Protein AF-A0A4Y7S6A0-F1 (afdb_monomer_lite)

Structure (mmCIF, N/CA/C/O backbone):
data_AF-A0A4Y7S6A0-F1
#
_entry.id   AF-A0A4Y7S6A0-F1
#
loop_
_atom_site.group_PDB
_atom_site.id
_atom_site.type_symbol
_atom_site.label_atom_id
_atom_site.label_alt_id
_atom_site.label_comp_id
_atom_site.label_asym_id
_atom_site.label_entity_id
_atom_site.label_seq_id
_atom_site.pdbx_PDB_ins_code
_atom_site.Cartn_x
_atom_site.Cartn_y
_atom_site.Cartn_z
_atom_site.occupancy
_atom_site.B_iso_or_equiv
_atom_site.auth_seq_id
_atom_site.auth_comp_id
_atom_site.auth_asym_id
_atom_site.auth_atom_id
_atom_site.pdbx_PDB_model_num
ATOM 1 N N . MET A 1 1 ? 0.714 -0.365 -16.645 1.00 41.81 1 MET A N 1
ATOM 2 C CA . MET A 1 1 ? 0.815 -1.720 -17.207 1.00 41.81 1 MET A CA 1
ATOM 3 C C . MET A 1 1 ? -0.629 -2.098 -17.379 1.00 41.81 1 MET A C 1
ATOM 5 O O . MET A 1 1 ? -1.290 -2.253 -16.360 1.00 41.81 1 MET A O 1
ATOM 9 N N . ASP A 1 2 ? -1.126 -2.047 -18.610 1.00 47.28 2 ASP A N 1
ATOM 10 C CA . ASP A 1 2 ? -2.507 -2.426 -18.897 1.00 47.28 2 ASP A CA 1
ATOM 11 C C . ASP A 1 2 ? -2.584 -3.920 -18.580 1.00 47.28 2 ASP A C 1
ATOM 13 O O . ASP A 1 2 ? -1.904 -4.735 -19.202 1.00 47.28 2 ASP A O 1
ATOM 17 N N . ASP A 1 3 ? -3.251 -4.255 -17.481 1.00 56.84 3 ASP A N 1
ATOM 18 C CA . ASP A 1 3 ? -3.408 -5.630 -17.033 1.00 56.84 3 ASP A CA 1
ATOM 19 C C . ASP A 1 3 ? -4.833 -6.041 -17.369 1.00 56.84 3 ASP A C 1
ATOM 21 O O . ASP A 1 3 ? -5.748 -5.916 -16.560 1.00 56.84 3 ASP A O 1
ATOM 25 N N . GLU A 1 4 ? -4.993 -6.566 -18.581 1.00 62.12 4 GLU A N 1
ATOM 26 C CA . GLU A 1 4 ? -6.209 -7.235 -19.052 1.00 62.12 4 GLU A CA 1
ATOM 27 C C . GLU A 1 4 ? -6.551 -8.486 -18.211 1.00 62.12 4 GLU A C 1
ATOM 29 O O . GLU A 1 4 ? -7.421 -9.255 -18.583 1.00 62.12 4 GLU A O 1
ATOM 34 N N . GLY A 1 5 ? -5.853 -8.750 -17.099 1.00 67.38 5 GLY A N 1
ATOM 35 C CA . GLY A 1 5 ? -5.994 -9.929 -16.247 1.00 67.38 5 GLY A CA 1
ATOM 36 C C . GLY A 1 5 ? -4.980 -11.028 -16.565 1.00 67.38 5 GLY A C 1
ATOM 37 O O . GLY A 1 5 ? -4.770 -11.922 -15.743 1.00 67.38 5 GLY A O 1
ATOM 38 N N . ARG A 1 6 ? -4.298 -10.957 -17.717 1.00 75.25 6 ARG A N 1
ATOM 39 C CA . ARG A 1 6 ? -3.290 -11.945 -18.143 1.00 75.25 6 ARG A CA 1
ATOM 40 C C . ARG A 1 6 ? -2.062 -11.960 -17.241 1.00 75.25 6 ARG A C 1
ATOM 42 O O . ARG A 1 6 ? -1.626 -13.036 -16.840 1.00 75.25 6 ARG A O 1
ATOM 49 N N . ASN A 1 7 ? -1.524 -10.788 -16.892 1.00 79.31 7 ASN A N 1
ATOM 50 C CA . ASN A 1 7 ? -0.325 -10.708 -16.052 1.00 79.31 7 ASN A CA 1
ATOM 51 C C . ASN A 1 7 ? -0.639 -11.235 -14.653 1.00 79.31 7 ASN A C 1
ATOM 53 O O . ASN A 1 7 ? 0.118 -12.029 -14.093 1.00 79.31 7 ASN A O 1
ATOM 57 N N . ARG A 1 8 ? -1.805 -10.855 -14.114 1.00 80.50 8 ARG A N 1
ATOM 58 C CA . ARG A 1 8 ? -2.302 -11.394 -12.848 1.00 80.50 8 ARG A CA 1
ATOM 59 C C . ARG A 1 8 ? -2.462 -12.914 -12.896 1.00 80.50 8 ARG A C 1
ATOM 61 O O . ARG A 1 8 ? -2.000 -13.589 -11.979 1.00 80.50 8 ARG A O 1
ATOM 68 N N . ALA A 1 9 ? -3.066 -13.458 -13.954 1.00 82.12 9 ALA A N 1
ATOM 69 C CA . ALA A 1 9 ? -3.264 -14.898 -14.113 1.00 82.12 9 ALA A CA 1
ATOM 70 C C . ALA A 1 9 ? -1.937 -15.667 -14.208 1.00 82.12 9 ALA A C 1
ATOM 72 O O . ALA A 1 9 ? -1.775 -16.688 -13.541 1.00 82.12 9 ALA A O 1
ATOM 73 N N . GLN A 1 10 ? -0.965 -15.157 -14.967 1.00 85.38 10 GLN A N 1
ATOM 74 C CA . GLN A 1 10 ? 0.370 -15.753 -15.076 1.00 85.38 10 GLN A CA 1
ATOM 75 C C . GLN A 1 10 ? 1.110 -15.756 -13.734 1.00 85.38 10 GLN A C 1
ATOM 77 O O . GLN A 1 10 ? 1.669 -16.777 -13.337 1.00 85.38 10 GLN A O 1
ATOM 82 N N . LEU A 1 11 ? 1.076 -14.641 -13.001 1.00 87.94 11 LEU A N 1
ATOM 83 C CA . LEU A 1 11 ? 1.689 -14.549 -11.675 1.00 87.94 11 LEU A CA 1
ATOM 84 C C . LEU A 1 11 ? 1.004 -15.482 -10.666 1.00 87.94 11 LEU A C 1
ATOM 86 O O . LEU A 1 11 ? 1.685 -16.147 -9.885 1.00 87.94 11 LEU A O 1
ATOM 90 N N . LYS A 1 12 ? -0.330 -15.581 -10.709 1.00 86.38 12 LYS A N 1
ATOM 91 C CA . LYS A 1 12 ? -1.093 -16.514 -9.867 1.00 86.38 12 LYS A CA 1
ATOM 92 C C . LYS A 1 12 ? -0.719 -17.963 -10.173 1.00 86.38 12 LYS A C 1
ATOM 94 O O . LYS A 1 12 ? -0.447 -18.724 -9.250 1.00 86.38 12 LYS A O 1
ATOM 99 N N . HIS A 1 13 ? -0.621 -18.321 -11.455 1.00 86.00 13 HIS A N 1
ATOM 100 C CA . HIS A 1 13 ? -0.173 -19.645 -11.890 1.00 86.00 13 HIS A CA 1
ATOM 101 C C . HIS A 1 13 ? 1.256 -19.960 -11.419 1.00 86.00 13 HIS A C 1
ATOM 103 O O . HIS A 1 13 ? 1.533 -21.075 -10.992 1.00 86.00 13 HIS A O 1
ATOM 109 N N . ALA A 1 14 ? 2.143 -18.962 -11.410 1.00 89.69 14 ALA A N 1
ATOM 110 C CA . ALA A 1 14 ? 3.499 -19.088 -10.880 1.00 89.69 14 ALA A CA 1
ATOM 111 C C . ALA A 1 14 ? 3.576 -19.148 -9.337 1.00 89.69 14 ALA A C 1
ATOM 113 O O . ALA A 1 14 ? 4.671 -19.241 -8.783 1.00 89.69 14 ALA A O 1
ATOM 114 N N . GLY A 1 15 ? 2.445 -19.078 -8.624 1.00 89.38 15 GLY A N 1
ATOM 115 C CA . GLY A 1 15 ? 2.403 -19.155 -7.163 1.00 89.38 15 GLY A CA 1
ATOM 116 C C . GLY A 1 15 ? 2.913 -17.895 -6.458 1.00 89.38 15 GLY A C 1
ATOM 117 O O . GLY A 1 15 ? 3.481 -17.989 -5.367 1.00 89.38 15 GLY A O 1
ATOM 118 N N . ILE A 1 16 ? 2.722 -16.715 -7.065 1.00 91.50 16 ILE A N 1
ATOM 119 C CA . ILE A 1 16 ? 3.234 -15.439 -6.541 1.00 91.50 16 ILE A CA 1
ATOM 120 C C . ILE A 1 16 ? 2.821 -15.166 -5.088 1.00 91.50 16 ILE A C 1
ATOM 122 O O . ILE A 1 16 ? 3.621 -14.632 -4.327 1.00 91.50 16 ILE A O 1
ATOM 126 N N . GLU A 1 17 ? 1.613 -15.575 -4.688 1.00 89.81 17 GLU A N 1
ATOM 127 C CA . GLU A 1 17 ? 1.062 -15.369 -3.342 1.00 89.81 17 GLU A CA 1
ATOM 128 C C . GLU A 1 17 ? 1.989 -15.944 -2.260 1.00 89.81 17 GLU A C 1
ATOM 130 O O . GLU A 1 17 ? 2.436 -15.218 -1.372 1.00 89.81 17 GLU A O 1
ATOM 135 N N . ALA A 1 18 ? 2.387 -17.213 -2.398 1.00 90.81 18 ALA A N 1
ATOM 136 C CA . ALA A 1 18 ? 3.266 -17.884 -1.441 1.00 90.81 18 ALA A CA 1
ATOM 137 C C . ALA A 1 18 ? 4.697 -17.315 -1.448 1.00 90.81 18 ALA A C 1
ATOM 139 O O . ALA A 1 18 ? 5.373 -17.284 -0.414 1.00 90.81 18 ALA A O 1
ATOM 140 N N . VAL A 1 19 ? 5.180 -16.873 -2.614 1.00 93.25 19 VAL A N 1
ATOM 141 C CA . VAL A 1 19 ? 6.511 -16.262 -2.754 1.00 93.25 19 VAL A CA 1
ATOM 142 C C . VAL A 1 19 ? 6.555 -14.914 -2.042 1.00 93.25 19 VAL A C 1
ATOM 144 O O . VAL A 1 19 ? 7.478 -14.654 -1.267 1.00 93.25 19 VAL A O 1
ATOM 147 N N . VAL A 1 20 ? 5.553 -14.071 -2.286 1.00 93.12 20 VAL A N 1
ATOM 148 C CA . VAL A 1 20 ? 5.462 -12.732 -1.710 1.00 93.12 20 VAL A CA 1
ATOM 149 C C . VAL A 1 20 ? 5.221 -12.803 -0.209 1.00 93.12 20 VAL A C 1
ATOM 151 O O . VAL A 1 20 ? 5.917 -12.115 0.533 1.00 93.12 20 VAL A O 1
ATOM 154 N N . GLU A 1 21 ? 4.328 -13.676 0.262 1.00 91.38 21 GLU A N 1
ATOM 155 C CA . GLU A 1 21 ? 4.105 -13.863 1.698 1.00 91.38 21 GLU A CA 1
ATOM 156 C C . GLU A 1 21 ? 5.403 -14.273 2.410 1.00 91.38 21 GLU A C 1
ATOM 158 O O . GLU A 1 21 ? 5.801 -13.672 3.411 1.00 91.38 21 GLU A O 1
ATOM 163 N N . ARG A 1 22 ? 6.129 -15.256 1.859 1.00 93.12 22 ARG A N 1
ATOM 164 C CA . ARG A 1 22 ? 7.417 -15.692 2.412 1.00 93.12 22 ARG A CA 1
ATOM 165 C C . ARG A 1 22 ? 8.443 -14.564 2.417 1.00 93.12 22 ARG A C 1
ATOM 167 O O . ARG A 1 22 ? 9.215 -14.457 3.370 1.00 93.12 22 ARG A O 1
ATOM 174 N N . PHE A 1 23 ? 8.470 -13.744 1.367 1.00 94.25 23 PHE A N 1
ATOM 175 C CA . PHE A 1 23 ? 9.353 -12.588 1.292 1.00 94.25 23 PHE A CA 1
ATOM 176 C C . PHE A 1 23 ? 9.019 -11.568 2.384 1.00 94.25 23 PHE A C 1
ATOM 178 O O . PHE A 1 23 ? 9.908 -11.180 3.137 1.00 94.25 23 PHE A O 1
ATOM 185 N N . VAL A 1 24 ? 7.750 -11.182 2.525 1.00 92.56 24 VAL A N 1
ATOM 186 C CA . VAL A 1 24 ? 7.312 -10.208 3.534 1.00 92.56 24 VAL A CA 1
ATOM 187 C C . VAL A 1 24 ? 7.632 -10.701 4.945 1.00 92.56 24 VAL A C 1
ATOM 189 O O . VAL A 1 24 ? 8.213 -9.964 5.737 1.00 92.56 24 VAL A O 1
ATOM 192 N N . ARG A 1 25 ? 7.336 -11.968 5.251 1.00 92.38 25 ARG A N 1
ATOM 193 C CA . ARG A 1 25 ? 7.561 -12.527 6.591 1.00 92.38 25 ARG A CA 1
ATOM 194 C C . ARG A 1 25 ? 9.035 -12.706 6.954 1.00 92.38 25 ARG A C 1
ATOM 196 O O . ARG A 1 25 ? 9.366 -12.656 8.131 1.00 92.38 25 ARG A O 1
ATOM 203 N N . ARG A 1 26 ? 9.917 -12.967 5.981 1.00 92.88 26 ARG A N 1
ATOM 204 C CA . ARG A 1 26 ? 11.318 -13.347 6.262 1.00 92.88 26 ARG A CA 1
ATOM 205 C C . ARG A 1 26 ? 12.354 -12.302 5.884 1.00 92.88 26 ARG A C 1
ATOM 207 O O . ARG A 1 26 ? 13.425 -12.307 6.471 1.00 92.88 26 ARG A O 1
ATOM 214 N N . ARG A 1 27 ? 12.072 -11.477 4.876 1.00 92.44 27 ARG A N 1
ATOM 215 C CA . ARG A 1 27 ? 13.077 -10.656 4.184 1.00 92.44 27 ARG A CA 1
ATOM 216 C C . ARG A 1 27 ? 12.772 -9.167 4.165 1.00 92.44 27 ARG A C 1
ATOM 218 O O . ARG A 1 27 ? 13.625 -8.379 3.773 1.00 92.44 27 ARG A O 1
ATOM 225 N N . LEU A 1 28 ? 11.583 -8.755 4.608 1.00 91.25 28 LEU A N 1
ATOM 226 C CA . LEU A 1 28 ? 11.199 -7.340 4.624 1.00 91.25 28 LEU A CA 1
ATOM 227 C C . LEU A 1 28 ? 12.155 -6.478 5.473 1.00 91.25 28 LEU A C 1
ATOM 229 O O . LEU A 1 28 ? 12.357 -5.300 5.186 1.00 91.25 28 LEU A O 1
ATOM 233 N N . TYR A 1 29 ? 12.780 -7.088 6.477 1.00 92.56 29 TYR A N 1
ATOM 234 C CA . TYR A 1 29 ? 13.717 -6.457 7.403 1.00 92.56 29 TYR A CA 1
ATOM 235 C C . TYR A 1 29 ? 15.192 -6.780 7.095 1.00 92.56 29 TYR A C 1
ATOM 237 O O . TYR A 1 29 ? 16.076 -6.443 7.885 1.00 92.56 29 TYR A O 1
ATOM 245 N N . ASP A 1 30 ? 15.483 -7.394 5.941 1.00 91.06 30 ASP A N 1
ATOM 246 C CA . ASP A 1 30 ? 16.860 -7.593 5.483 1.00 91.06 30 ASP A CA 1
ATOM 247 C C . ASP A 1 30 ? 17.580 -6.230 5.418 1.00 91.06 30 ASP A C 1
ATOM 249 O O . ASP A 1 30 ? 17.077 -5.265 4.836 1.00 91.06 30 ASP A O 1
ATOM 253 N N . GLY A 1 31 ? 18.771 -6.140 6.016 1.00 84.00 31 GLY A N 1
ATOM 254 C CA . GLY A 1 31 ? 19.572 -4.908 6.013 1.00 84.00 31 GLY A CA 1
ATOM 255 C C . GLY A 1 31 ? 19.118 -3.827 7.005 1.00 84.00 31 GLY A C 1
ATOM 256 O O . GLY A 1 31 ? 19.507 -2.670 6.848 1.00 84.00 31 GLY A O 1
ATOM 257 N N . LEU A 1 32 ? 18.334 -4.187 8.029 1.00 88.56 32 LEU A N 1
ATOM 258 C CA . LEU A 1 32 ? 17.925 -3.319 9.147 1.00 88.56 32 LEU A CA 1
ATOM 259 C C . LEU A 1 32 ? 19.068 -2.471 9.727 1.00 88.56 32 LEU A C 1
ATOM 261 O O . LEU A 1 32 ? 18.936 -1.253 9.864 1.00 88.56 32 LEU A O 1
ATOM 265 N N . GLU A 1 33 ? 20.196 -3.117 10.023 1.00 87.38 33 GLU A N 1
ATOM 266 C CA . GLU A 1 33 ? 21.370 -2.494 10.649 1.00 87.38 33 GLU A CA 1
ATOM 267 C C . GLU A 1 33 ? 21.922 -1.335 9.805 1.00 87.38 33 GLU A C 1
ATOM 269 O O . GLU A 1 33 ? 22.394 -0.325 10.320 1.00 87.38 33 GLU A O 1
ATOM 274 N N . GLN A 1 34 ? 21.787 -1.433 8.480 1.00 83.69 34 GLN A N 1
ATOM 275 C CA . GLN A 1 34 ? 22.262 -0.423 7.532 1.00 83.69 34 GLN A CA 1
ATOM 276 C C . GLN A 1 34 ? 21.331 0.800 7.463 1.00 83.69 34 GLN A C 1
ATOM 278 O O . GLN A 1 34 ? 21.687 1.804 6.853 1.00 83.69 34 GLN A O 1
ATOM 283 N N . ASN A 1 35 ? 20.142 0.733 8.076 1.00 83.31 35 ASN A N 1
ATOM 284 C CA . ASN A 1 35 ? 19.156 1.816 8.117 1.00 83.31 35 ASN A CA 1
ATOM 285 C C . ASN A 1 35 ? 18.908 2.376 9.529 1.00 83.31 35 ASN A C 1
ATOM 287 O O . ASN A 1 35 ? 17.857 2.972 9.788 1.00 83.31 35 ASN A O 1
ATOM 291 N N . GLY A 1 36 ? 19.807 2.117 10.481 1.00 82.75 36 GLY A N 1
ATOM 292 C CA . GLY A 1 36 ? 19.586 2.484 11.880 1.00 82.75 36 GLY A CA 1
ATOM 293 C C . GLY A 1 36 ? 18.402 1.747 12.508 1.00 82.75 36 GLY A C 1
ATOM 294 O O . GLY A 1 36 ? 17.610 2.363 13.219 1.00 82.75 36 GLY A O 1
ATOM 295 N N . ASN A 1 37 ? 18.271 0.450 12.221 1.00 87.19 37 ASN A N 1
ATOM 296 C CA . ASN A 1 37 ? 17.239 -0.448 12.751 1.00 87.19 37 ASN A CA 1
ATOM 297 C C . ASN A 1 37 ? 15.811 -0.131 12.287 1.00 87.19 37 ASN A C 1
ATOM 299 O O . ASN A 1 37 ? 14.834 -0.458 12.960 1.00 87.19 37 ASN A O 1
ATOM 303 N N . TRP A 1 38 ? 15.688 0.452 11.093 1.00 88.31 38 TRP A N 1
ATOM 304 C CA . TRP A 1 38 ? 14.418 0.640 10.390 1.00 88.31 38 TRP A CA 1
ATOM 305 C C . TRP A 1 38 ? 14.365 -0.200 9.106 1.00 88.31 38 TRP A C 1
ATOM 307 O O . TRP A 1 38 ? 15.370 -0.326 8.408 1.00 88.31 38 TRP A O 1
ATOM 317 N N . PRO A 1 39 ? 13.217 -0.773 8.720 1.00 90.06 39 PRO A N 1
ATOM 318 C CA . PRO A 1 39 ? 13.154 -1.565 7.497 1.00 90.06 39 PRO A CA 1
ATOM 319 C C . PRO A 1 39 ? 13.431 -0.688 6.261 1.00 90.06 39 PRO A C 1
ATOM 321 O O . PRO A 1 39 ? 13.032 0.476 6.197 1.00 90.06 39 PRO A O 1
ATOM 324 N N . GLN A 1 40 ? 14.174 -1.206 5.283 1.00 84.44 40 GLN A N 1
ATOM 325 C CA . GLN A 1 40 ? 14.650 -0.413 4.142 1.00 84.44 40 GLN A CA 1
ATOM 326 C C . GLN A 1 40 ? 13.518 -0.137 3.129 1.00 84.44 40 GLN A C 1
ATOM 328 O O . GLN A 1 40 ? 12.750 -1.051 2.802 1.00 84.44 40 GLN A O 1
ATOM 333 N N . PRO A 1 41 ? 13.382 1.087 2.584 1.00 80.69 41 PRO A N 1
ATOM 334 C CA . PRO A 1 41 ? 12.475 1.372 1.474 1.00 80.69 41 PRO A CA 1
ATOM 335 C C . PRO A 1 41 ? 13.116 1.007 0.127 1.00 80.69 41 PRO A C 1
ATOM 337 O O . PRO A 1 41 ? 13.463 1.874 -0.671 1.00 80.69 41 PRO A O 1
ATOM 340 N N . SER A 1 42 ? 13.298 -0.289 -0.124 1.00 81.50 42 SER A N 1
ATOM 341 C CA . SER A 1 42 ? 13.884 -0.791 -1.372 1.00 81.50 42 SER A CA 1
ATOM 342 C C . SER A 1 42 ? 12.826 -1.050 -2.453 1.00 81.50 42 SER A C 1
ATOM 344 O O . SER A 1 42 ? 11.642 -1.227 -2.155 1.00 81.50 42 SER A O 1
ATOM 346 N N . LEU A 1 43 ? 13.264 -1.154 -3.717 1.00 81.94 43 LEU A N 1
ATOM 347 C CA . LEU A 1 43 ? 12.425 -1.639 -4.821 1.00 81.94 43 LEU A CA 1
ATOM 348 C C . LEU A 1 43 ? 11.780 -2.987 -4.478 1.00 81.94 43 LEU A C 1
ATOM 350 O O . LEU A 1 43 ? 10.589 -3.169 -4.704 1.00 81.94 43 LEU A O 1
ATOM 354 N N . GLY A 1 44 ? 12.562 -3.915 -3.917 1.00 86.50 44 GLY A N 1
ATOM 355 C CA . GLY A 1 44 ? 12.090 -5.247 -3.545 1.00 86.50 44 GLY A CA 1
ATOM 356 C C . GLY A 1 44 ? 10.980 -5.194 -2.500 1.00 86.50 44 GLY A C 1
ATOM 357 O O . GLY A 1 44 ? 9.928 -5.791 -2.704 1.0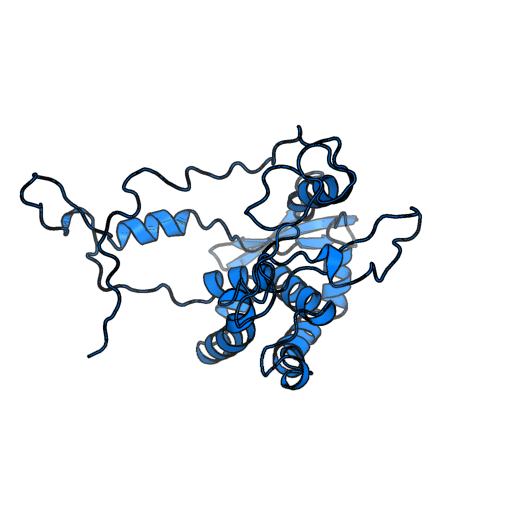0 86.50 44 GLY A O 1
ATOM 358 N N . ASN A 1 45 ? 11.172 -4.416 -1.432 1.00 88.94 45 ASN A N 1
ATOM 359 C CA . ASN A 1 45 ? 10.199 -4.303 -0.344 1.00 88.94 45 ASN A CA 1
ATOM 360 C C . ASN A 1 45 ? 8.926 -3.590 -0.809 1.00 88.94 45 ASN A C 1
ATOM 362 O O . ASN A 1 45 ? 7.820 -4.053 -0.536 1.00 88.94 45 ASN A O 1
ATOM 366 N N . GLY A 1 46 ? 9.076 -2.508 -1.578 1.00 88.00 46 GLY A N 1
ATOM 367 C CA . GLY A 1 46 ? 7.959 -1.810 -2.205 1.00 88.00 46 GLY A CA 1
ATOM 368 C C . GLY A 1 46 ? 7.142 -2.721 -3.121 1.00 88.00 46 GLY A C 1
ATOM 369 O O . GLY A 1 46 ? 5.926 -2.821 -2.962 1.00 88.00 46 GLY A O 1
ATOM 370 N N . CYS A 1 47 ? 7.800 -3.425 -4.048 1.00 88.00 47 CYS A N 1
ATOM 371 C CA . CYS A 1 47 ? 7.141 -4.355 -4.965 1.00 88.00 47 CYS A CA 1
ATOM 372 C C . CYS A 1 47 ? 6.469 -5.511 -4.226 1.00 88.00 47 CYS A C 1
ATOM 374 O O . CYS A 1 47 ? 5.328 -5.833 -4.541 1.00 88.00 47 CYS A O 1
ATOM 376 N N . ALA A 1 48 ? 7.142 -6.115 -3.243 1.00 91.31 48 ALA A N 1
ATOM 377 C CA . ALA A 1 48 ? 6.586 -7.218 -2.471 1.00 91.31 48 ALA A CA 1
ATOM 378 C C . ALA A 1 48 ? 5.307 -6.796 -1.741 1.00 91.31 48 ALA A C 1
ATOM 380 O O . ALA A 1 48 ? 4.294 -7.468 -1.879 1.00 91.31 48 ALA A O 1
ATOM 381 N N . LEU A 1 49 ? 5.308 -5.655 -1.046 1.00 91.56 49 LEU A N 1
ATOM 382 C CA . LEU A 1 49 ? 4.120 -5.168 -0.337 1.00 91.56 49 LEU A CA 1
ATOM 383 C C . LEU A 1 49 ? 2.969 -4.817 -1.291 1.00 91.56 49 LEU A C 1
ATOM 385 O O . LEU A 1 49 ? 1.811 -5.108 -0.997 1.00 91.56 49 LEU A O 1
ATOM 389 N N . TRP A 1 50 ? 3.269 -4.225 -2.450 1.00 89.19 50 TRP A N 1
ATOM 390 C CA . TRP A 1 50 ? 2.254 -3.934 -3.465 1.00 89.19 50 TRP A CA 1
ATOM 391 C C . TRP A 1 50 ? 1.670 -5.191 -4.099 1.00 89.19 50 TRP A C 1
ATOM 393 O O . TRP A 1 50 ? 0.453 -5.278 -4.248 1.00 89.19 50 TRP A O 1
ATOM 403 N N . LEU A 1 51 ? 2.515 -6.155 -4.471 1.00 90.00 51 LEU A N 1
ATOM 404 C CA . LEU A 1 51 ? 2.064 -7.449 -4.975 1.00 90.00 51 LEU A CA 1
ATOM 405 C C . LEU A 1 51 ? 1.234 -8.157 -3.914 1.00 90.00 51 LEU A C 1
ATOM 407 O O . LEU A 1 51 ? 0.164 -8.659 -4.225 1.00 90.00 51 LEU A O 1
ATOM 411 N N . TRP A 1 52 ? 1.668 -8.124 -2.658 1.00 90.19 52 TRP A N 1
ATOM 412 C CA . TRP A 1 52 ? 0.924 -8.747 -1.582 1.00 90.19 52 TRP A CA 1
ATOM 413 C C . TRP A 1 52 ? -0.491 -8.190 -1.500 1.00 90.19 52 TRP A C 1
ATOM 415 O O . TRP A 1 52 ? -1.437 -8.947 -1.676 1.00 90.19 52 TRP A O 1
ATOM 425 N N . TRP A 1 53 ? -0.623 -6.864 -1.393 1.00 87.69 53 TRP A N 1
ATOM 426 C CA . TRP A 1 53 ? -1.916 -6.181 -1.391 1.00 87.69 53 TRP A CA 1
ATOM 427 C C . TRP A 1 53 ? -2.761 -6.483 -2.641 1.00 87.69 53 TRP A C 1
ATOM 429 O O . TRP A 1 53 ? -3.966 -6.694 -2.540 1.00 87.69 53 TRP A O 1
ATOM 439 N N . MET A 1 54 ? -2.151 -6.513 -3.831 1.00 85.31 54 MET A N 1
ATOM 440 C CA . MET A 1 54 ? -2.863 -6.779 -5.089 1.00 85.31 54 MET A CA 1
ATOM 441 C C . MET A 1 54 ? -3.413 -8.206 -5.198 1.00 85.31 54 MET A C 1
ATOM 443 O O . MET A 1 54 ? -4.396 -8.425 -5.914 1.00 85.31 54 MET A O 1
ATOM 447 N N . PHE A 1 55 ? -2.784 -9.165 -4.519 1.00 86.81 55 PHE A N 1
ATOM 448 C CA . PHE A 1 55 ? -3.221 -10.558 -4.482 1.00 86.81 55 PHE A CA 1
ATOM 449 C C . PHE A 1 55 ? -3.981 -10.919 -3.197 1.00 86.81 55 PHE A C 1
ATOM 451 O O . PHE A 1 55 ? -4.585 -11.987 -3.137 1.00 86.81 55 PHE A O 1
ATOM 458 N N . THR A 1 56 ? -4.042 -10.027 -2.205 1.00 85.88 56 THR A N 1
ATOM 459 C CA . THR A 1 56 ? -4.901 -10.191 -1.031 1.00 85.88 56 THR A CA 1
ATOM 460 C C . THR A 1 56 ? -6.373 -10.230 -1.447 1.00 85.88 56 THR A C 1
ATOM 462 O O . THR A 1 56 ? -6.906 -9.294 -2.045 1.00 85.88 56 THR A O 1
ATOM 465 N N . THR A 1 57 ? -7.050 -11.318 -1.091 1.00 83.06 57 THR A N 1
ATOM 466 C CA . THR A 1 57 ? -8.485 -11.522 -1.316 1.00 83.06 57 THR A CA 1
ATOM 467 C C . THR A 1 57 ? -9.252 -11.480 0.001 1.00 83.06 57 THR A C 1
ATOM 469 O O . THR A 1 57 ? -8.677 -11.636 1.083 1.00 83.06 57 THR A O 1
ATOM 472 N N . ARG A 1 58 ? -10.574 -11.285 -0.069 1.00 78.56 58 ARG A N 1
ATOM 473 C CA . ARG A 1 58 ? -11.422 -11.289 1.132 1.00 78.56 58 ARG A CA 1
ATOM 474 C C . ARG A 1 58 ? -11.367 -12.650 1.825 1.00 78.56 58 ARG A C 1
ATOM 476 O O . ARG A 1 58 ? -11.330 -12.712 3.047 1.00 78.56 58 ARG A O 1
ATOM 483 N N . GLU A 1 59 ? -11.318 -13.720 1.044 1.00 80.31 59 GLU A N 1
ATOM 484 C CA . GLU A 1 59 ? -11.198 -15.097 1.507 1.00 80.31 59 GLU A CA 1
ATOM 485 C C . GLU A 1 59 ? -9.878 -15.327 2.250 1.00 80.31 59 GLU A C 1
ATOM 487 O O . GLU A 1 59 ? -9.880 -15.978 3.292 1.00 80.31 59 GLU A O 1
ATOM 492 N N . SER A 1 60 ? -8.766 -14.770 1.751 1.00 82.25 60 SER A N 1
ATOM 493 C CA . SER A 1 60 ? -7.468 -14.832 2.439 1.00 82.25 60 SER A CA 1
ATOM 494 C C . SER A 1 60 ? -7.541 -14.168 3.813 1.00 82.25 60 SER A C 1
ATOM 496 O O . SER A 1 60 ? -7.212 -14.785 4.820 1.00 82.25 60 SER A O 1
ATOM 498 N N . LEU A 1 61 ? -8.081 -12.951 3.870 1.00 81.69 61 LEU A N 1
ATOM 499 C CA . LEU A 1 61 ? -8.163 -12.162 5.103 1.00 81.69 61 LEU A CA 1
ATOM 500 C C . LEU A 1 61 ? -9.119 -12.749 6.149 1.00 81.69 61 LEU A C 1
ATOM 502 O O . LEU A 1 61 ? -8.946 -12.534 7.351 1.00 81.69 61 LEU A O 1
ATOM 506 N N . LEU A 1 62 ? -10.159 -13.459 5.705 1.00 81.12 62 LEU A N 1
ATOM 507 C CA . LEU A 1 62 ? -11.072 -14.181 6.594 1.00 81.12 62 LEU A CA 1
ATOM 508 C C . LEU A 1 62 ? -10.454 -15.473 7.136 1.00 81.12 62 LEU A C 1
ATOM 510 O O . LEU A 1 62 ? -10.830 -15.899 8.224 1.00 81.12 62 LEU A O 1
ATOM 514 N N . ARG A 1 63 ? -9.523 -16.084 6.394 1.00 85.44 63 ARG A N 1
ATOM 515 C CA . ARG A 1 63 ? -8.805 -17.290 6.822 1.00 85.44 63 ARG A CA 1
ATOM 516 C C . ARG A 1 63 ? -7.690 -16.987 7.821 1.00 85.44 63 ARG A C 1
ATOM 518 O O . ARG A 1 63 ? -7.407 -17.836 8.657 1.00 85.44 63 ARG A O 1
ATOM 525 N N . GLU A 1 64 ? -7.080 -15.808 7.727 1.00 85.31 64 GLU A N 1
ATOM 526 C CA . GLU A 1 64 ? -6.003 -15.377 8.622 1.00 85.31 64 GLU A CA 1
ATOM 527 C C . GLU A 1 64 ? -6.441 -15.371 10.094 1.00 85.31 64 GLU A C 1
ATOM 529 O O . GLU A 1 64 ? -7.453 -14.747 10.458 1.00 85.31 64 GLU A O 1
ATOM 534 N N . THR A 1 65 ? -5.643 -16.018 10.948 1.00 87.25 65 THR A N 1
ATOM 535 C CA . THR A 1 65 ? -5.861 -16.006 12.399 1.00 87.25 65 THR A CA 1
ATOM 536 C C . THR A 1 65 ? -5.572 -14.628 12.991 1.00 87.25 65 THR A C 1
ATOM 538 O O . THR A 1 65 ? -5.014 -13.735 12.345 1.00 87.25 65 THR A O 1
ATOM 541 N N . LYS A 1 66 ? -5.971 -14.419 14.248 1.00 84.94 66 LYS A N 1
ATOM 542 C CA . LYS A 1 66 ? -5.693 -13.160 14.946 1.00 84.94 66 LYS A CA 1
ATOM 543 C C . LYS A 1 66 ? -4.185 -12.944 15.109 1.00 84.94 66 LYS A C 1
ATOM 545 O O . LYS A 1 66 ? -3.700 -11.843 14.869 1.00 84.94 66 LYS A O 1
ATOM 550 N N . GLU A 1 67 ? -3.457 -13.998 15.454 1.00 86.75 67 GLU A N 1
ATOM 551 C CA . GLU A 1 67 ? -2.007 -13.979 15.647 1.00 86.75 67 GLU A CA 1
ATOM 552 C C . GLU A 1 67 ? -1.288 -13.656 14.332 1.00 86.75 67 GLU A C 1
ATOM 554 O O . GLU A 1 67 ? -0.418 -12.788 14.296 1.00 86.75 67 GLU A O 1
ATOM 559 N N . GLU A 1 68 ? -1.713 -14.276 13.225 1.00 87.62 68 GLU A N 1
ATOM 560 C CA . GLU A 1 68 ? -1.158 -13.995 11.899 1.00 87.62 68 GLU A CA 1
ATOM 561 C C . GLU A 1 68 ? -1.354 -12.530 11.500 1.00 87.62 68 GLU A C 1
ATOM 563 O O . GLU A 1 68 ? -0.424 -11.904 10.987 1.00 87.62 68 GLU A O 1
ATOM 568 N N . LYS A 1 69 ? -2.535 -11.964 11.775 1.00 85.56 69 LYS A N 1
ATOM 569 C CA . LYS A 1 69 ? -2.826 -10.547 11.518 1.00 85.56 69 LYS A CA 1
ATOM 570 C C . LYS A 1 69 ? -1.947 -9.629 12.350 1.00 85.56 69 LYS A C 1
ATOM 572 O O . LYS A 1 69 ? -1.426 -8.654 11.814 1.00 85.56 69 LYS A O 1
ATOM 577 N N . GLU A 1 70 ? -1.779 -9.917 13.637 1.00 87.25 70 GLU A N 1
ATOM 578 C CA . GLU A 1 70 ? -0.931 -9.123 14.529 1.00 87.25 70 GLU A CA 1
ATOM 579 C C . GLU A 1 70 ? 0.535 -9.147 14.088 1.00 87.25 70 GLU A C 1
ATOM 581 O O . GLU A 1 70 ? 1.175 -8.095 14.024 1.00 87.25 70 GLU A O 1
ATOM 586 N N . ASP A 1 71 ? 1.055 -10.317 13.718 1.00 89.81 71 ASP A N 1
ATOM 587 C CA . ASP A 1 71 ? 2.426 -10.462 13.229 1.00 89.81 71 ASP A CA 1
ATOM 588 C C . ASP A 1 71 ? 2.652 -9.679 11.940 1.00 89.81 71 ASP A C 1
ATOM 590 O O . ASP A 1 71 ? 3.642 -8.961 11.796 1.00 89.81 71 ASP A O 1
ATOM 594 N N . ILE A 1 72 ? 1.701 -9.751 11.015 1.00 88.94 72 ILE A N 1
ATOM 595 C CA . ILE A 1 72 ? 1.766 -8.979 9.783 1.00 88.94 72 ILE A CA 1
ATOM 596 C C . ILE A 1 72 ? 1.694 -7.477 10.066 1.00 88.94 72 ILE A C 1
ATOM 598 O O . ILE A 1 72 ? 2.486 -6.713 9.511 1.00 88.94 72 ILE A O 1
ATOM 602 N N . ILE A 1 73 ? 0.767 -7.046 10.927 1.00 88.94 73 ILE A N 1
ATOM 603 C CA . ILE A 1 73 ? 0.633 -5.641 11.316 1.00 88.94 73 ILE A CA 1
ATOM 604 C C . ILE A 1 73 ? 1.970 -5.135 11.855 1.00 88.94 73 ILE A C 1
ATOM 606 O O . ILE A 1 73 ? 2.429 -4.087 11.409 1.00 88.94 73 ILE A O 1
ATOM 610 N N . ARG A 1 74 ? 2.643 -5.895 12.726 1.00 89.88 74 ARG A N 1
ATOM 611 C CA . ARG A 1 74 ? 3.974 -5.541 13.247 1.00 89.88 74 ARG A CA 1
ATOM 612 C C . ARG A 1 74 ? 5.011 -5.357 12.138 1.00 89.88 74 ARG A C 1
ATOM 614 O O . ARG A 1 74 ? 5.807 -4.425 12.229 1.00 89.88 74 ARG A O 1
ATOM 621 N N . LEU A 1 75 ? 4.981 -6.189 11.093 1.00 91.94 75 LEU A N 1
ATOM 622 C CA . LEU A 1 75 ? 5.911 -6.102 9.961 1.00 91.94 75 LEU A CA 1
ATOM 623 C C . LEU A 1 75 ? 5.681 -4.856 9.089 1.00 91.94 75 LEU A C 1
ATOM 625 O O . LEU A 1 75 ? 6.633 -4.239 8.613 1.00 91.94 75 LEU A O 1
ATOM 629 N N . VAL A 1 76 ? 4.424 -4.479 8.849 1.00 91.81 76 VAL A N 1
ATOM 630 C CA . VAL A 1 76 ? 4.093 -3.344 7.966 1.00 91.81 76 VAL A CA 1
ATOM 631 C C . VAL A 1 76 ? 4.020 -2.009 8.710 1.00 91.81 76 VAL A C 1
ATOM 633 O O . VAL A 1 76 ? 4.148 -0.947 8.095 1.00 91.81 76 VAL A O 1
ATOM 636 N N . PHE A 1 77 ? 3.842 -2.038 10.033 1.00 90.88 77 PHE A N 1
ATOM 637 C CA . PHE A 1 77 ? 3.619 -0.850 10.855 1.00 90.88 77 PHE A CA 1
ATOM 638 C C . PHE A 1 77 ? 4.700 0.232 10.698 1.00 90.88 77 PHE A C 1
ATOM 640 O O . PHE A 1 77 ? 4.316 1.386 10.503 1.00 90.88 77 PHE A O 1
ATOM 647 N N . PRO A 1 78 ? 6.018 -0.065 10.687 1.00 91.00 78 PRO A N 1
ATOM 648 C CA . PRO A 1 78 ? 7.036 0.982 10.561 1.00 91.00 78 PRO A CA 1
ATOM 649 C C . PRO A 1 78 ? 6.909 1.797 9.272 1.00 91.00 78 PRO A C 1
ATOM 651 O O . PRO A 1 78 ? 7.076 3.018 9.297 1.00 91.00 78 PRO A O 1
ATOM 654 N N . TYR A 1 79 ? 6.558 1.135 8.164 1.00 89.62 79 TYR A N 1
ATOM 655 C CA . TYR A 1 79 ? 6.362 1.784 6.869 1.00 89.62 79 TYR A CA 1
ATOM 656 C C . TYR A 1 79 ? 5.185 2.752 6.871 1.00 89.62 79 TYR A C 1
ATOM 658 O O . TYR A 1 79 ? 5.234 3.760 6.168 1.00 89.62 79 TYR A O 1
ATOM 666 N N . MET A 1 80 ? 4.136 2.445 7.636 1.00 88.31 80 MET A N 1
ATOM 667 C CA . MET A 1 80 ? 2.939 3.273 7.772 1.00 88.31 80 MET A CA 1
ATOM 668 C C . MET A 1 80 ? 3.144 4.411 8.779 1.00 88.31 80 MET A C 1
ATOM 670 O O . MET A 1 80 ? 2.855 5.562 8.459 1.00 88.31 80 MET A O 1
ATOM 674 N N . ALA A 1 81 ? 3.678 4.099 9.960 1.00 86.81 81 ALA A N 1
ATOM 675 C CA . ALA A 1 81 ? 3.738 5.014 11.095 1.00 86.81 81 ALA A CA 1
ATOM 676 C C . ALA A 1 81 ? 4.731 6.170 10.900 1.00 86.81 81 ALA A C 1
ATOM 678 O O . ALA A 1 81 ? 4.531 7.248 11.453 1.00 86.81 81 ALA A O 1
ATOM 679 N N . ASN A 1 82 ? 5.798 5.969 10.117 1.00 85.62 82 ASN A N 1
ATOM 680 C CA . ASN A 1 82 ? 6.845 6.974 9.945 1.00 85.62 82 ASN A CA 1
ATOM 681 C C . ASN A 1 82 ? 6.891 7.539 8.517 1.00 85.62 82 ASN A C 1
ATOM 683 O O . ASN A 1 82 ? 7.791 7.242 7.728 1.00 85.62 82 ASN A O 1
ATOM 687 N N . THR A 1 83 ? 5.942 8.417 8.190 1.00 80.06 83 THR A N 1
ATOM 688 C CA . THR A 1 83 ? 5.898 9.120 6.893 1.00 80.06 83 THR A CA 1
ATOM 689 C C . THR A 1 83 ? 7.095 10.044 6.655 1.00 80.06 83 THR A C 1
ATOM 691 O O . THR A 1 83 ? 7.325 10.466 5.521 1.00 80.06 83 THR A O 1
ATOM 694 N N . ALA A 1 84 ? 7.869 10.362 7.701 1.00 79.06 84 ALA A N 1
ATOM 695 C CA . ALA A 1 84 ? 9.109 11.116 7.567 1.00 79.06 84 ALA A CA 1
ATOM 696 C C . ALA A 1 84 ? 10.268 10.264 7.021 1.00 79.06 84 ALA A C 1
ATOM 698 O O . ALA A 1 84 ? 11.154 10.815 6.376 1.00 79.06 84 ALA A O 1
ATOM 699 N N . ARG A 1 85 ? 10.243 8.936 7.228 1.00 83.50 85 ARG A N 1
ATOM 700 C CA . ARG A 1 85 ? 11.220 7.973 6.670 1.00 83.50 85 ARG A CA 1
ATOM 701 C C . ARG A 1 85 ? 10.735 7.264 5.413 1.00 83.50 85 ARG A C 1
ATOM 703 O O . ARG A 1 85 ? 11.548 6.828 4.601 1.00 83.50 85 ARG A O 1
ATOM 710 N N . TYR A 1 86 ? 9.422 7.167 5.236 1.00 85.12 86 TYR A N 1
ATOM 711 C CA . TYR A 1 86 ? 8.813 6.449 4.126 1.00 85.12 86 TYR A CA 1
ATOM 712 C C . TYR A 1 86 ? 7.889 7.366 3.339 1.00 85.12 86 TYR A C 1
ATOM 714 O O . TYR A 1 86 ? 6.827 7.764 3.814 1.00 85.12 86 TYR A O 1
ATOM 722 N N . ALA A 1 87 ? 8.284 7.685 2.105 1.00 81.31 87 ALA A N 1
ATOM 723 C CA . ALA A 1 87 ? 7.475 8.521 1.231 1.00 81.31 87 ALA A CA 1
ATOM 724 C C . ALA A 1 87 ? 6.103 7.868 0.989 1.00 81.31 87 ALA A C 1
ATOM 726 O O . ALA A 1 87 ? 6.018 6.736 0.522 1.00 81.31 87 ALA A O 1
ATOM 727 N N . ALA A 1 88 ? 5.020 8.591 1.271 1.00 78.25 88 ALA A N 1
ATOM 728 C CA . ALA A 1 88 ? 3.655 8.117 1.031 1.00 78.25 88 ALA A CA 1
ATOM 729 C C . ALA A 1 88 ? 3.195 8.313 -0.426 1.00 78.25 88 ALA A C 1
ATOM 731 O O . ALA A 1 88 ? 2.135 7.831 -0.828 1.00 78.25 88 ALA A O 1
ATOM 732 N N . ALA A 1 89 ? 3.955 9.051 -1.235 1.00 74.50 89 ALA A N 1
ATOM 733 C CA . ALA A 1 89 ? 3.613 9.396 -2.608 1.00 74.50 89 ALA A CA 1
ATOM 734 C C . ALA A 1 89 ? 4.872 9.695 -3.435 1.00 74.50 89 ALA A C 1
ATOM 736 O O . ALA A 1 89 ? 5.945 9.932 -2.887 1.00 74.50 89 ALA A O 1
ATOM 737 N N . LEU A 1 90 ? 4.718 9.714 -4.764 1.00 71.50 90 LEU A N 1
ATOM 738 C CA . LEU A 1 90 ? 5.786 10.080 -5.708 1.00 71.50 90 LEU A CA 1
ATOM 739 C C . LEU A 1 90 ? 6.265 11.528 -5.530 1.00 71.50 90 LEU A C 1
ATOM 741 O O . LEU A 1 90 ? 7.423 11.834 -5.797 1.00 71.50 90 LEU A O 1
ATOM 745 N N . ALA A 1 91 ? 5.369 12.405 -5.086 1.00 74.12 91 ALA A N 1
ATOM 746 C CA . ALA A 1 91 ? 5.651 13.783 -4.731 1.00 74.12 91 ALA A CA 1
ATOM 747 C C . ALA A 1 91 ? 5.078 14.054 -3.334 1.00 74.12 91 ALA A C 1
ATOM 749 O O . ALA A 1 91 ? 3.968 13.590 -3.048 1.00 74.12 91 ALA A O 1
ATOM 750 N N . PRO A 1 92 ? 5.792 14.796 -2.475 1.00 77.75 92 PRO A N 1
ATOM 751 C CA . PRO A 1 92 ? 5.258 15.221 -1.189 1.00 77.75 92 PRO A CA 1
ATOM 752 C C . PRO A 1 92 ? 3.906 15.941 -1.305 1.00 77.75 92 PRO A C 1
ATOM 754 O O . PRO A 1 92 ? 3.708 16.710 -2.248 1.00 77.75 92 PRO A O 1
ATOM 757 N N . PRO A 1 93 ? 2.999 15.770 -0.323 1.00 71.00 93 PRO A N 1
ATOM 758 C CA . PRO A 1 93 ? 1.676 16.404 -0.332 1.00 71.00 93 PRO A CA 1
ATOM 759 C C . PRO A 1 93 ? 1.734 17.934 -0.203 1.00 71.00 93 PRO A C 1
ATOM 761 O O . PRO A 1 93 ? 0.736 18.610 -0.417 1.00 71.00 93 PRO A O 1
ATOM 764 N N . THR A 1 94 ? 2.902 18.489 0.123 1.00 74.25 94 THR A N 1
ATOM 765 C CA . THR A 1 94 ? 3.168 19.931 0.146 1.00 74.25 94 THR A CA 1
ATOM 766 C C . THR A 1 94 ? 3.252 20.551 -1.251 1.00 74.25 94 THR A C 1
ATOM 768 O O . THR A 1 94 ? 3.312 21.774 -1.366 1.00 74.25 94 THR A O 1
ATOM 771 N N . HIS A 1 95 ? 3.270 19.742 -2.316 1.00 73.88 95 HIS A N 1
ATOM 772 C CA . HIS A 1 95 ? 3.348 20.226 -3.691 1.00 73.88 95 HIS A CA 1
ATOM 773 C C . HIS A 1 95 ? 2.006 20.163 -4.403 1.00 73.88 95 HIS A C 1
ATOM 775 O O . HIS A 1 95 ? 1.454 19.095 -4.650 1.00 73.88 95 HIS A O 1
ATOM 781 N N . PHE A 1 96 ? 1.537 21.339 -4.812 1.00 71.94 96 PHE A N 1
ATOM 782 C CA . PHE A 1 96 ? 0.340 21.504 -5.638 1.00 71.94 96 PHE A CA 1
ATOM 783 C C . PHE A 1 96 ? 0.676 21.739 -7.112 1.00 71.94 96 PHE A C 1
ATOM 785 O O . PHE A 1 96 ? -0.191 21.617 -7.972 1.00 71.94 96 PHE A O 1
ATOM 792 N N . THR A 1 97 ? 1.934 22.087 -7.406 1.00 70.19 97 THR A N 1
ATOM 793 C CA . THR A 1 97 ? 2.423 22.346 -8.762 1.00 70.19 97 THR A CA 1
ATOM 794 C C . THR A 1 97 ? 3.552 21.393 -9.090 1.00 70.19 97 THR A C 1
ATOM 796 O O . THR A 1 97 ? 4.348 20.986 -8.251 1.00 70.19 97 THR A O 1
ATOM 799 N N . LEU A 1 98 ? 3.547 20.959 -10.331 1.00 70.56 98 LEU A N 1
ATOM 800 C CA . LEU A 1 98 ? 4.009 19.648 -10.707 1.00 70.56 98 LEU A CA 1
ATOM 801 C C . LEU A 1 98 ? 4.327 19.833 -12.229 1.00 70.56 98 LEU A C 1
ATOM 803 O O . LEU A 1 98 ? 3.545 20.528 -12.891 1.00 70.56 98 LEU A O 1
ATOM 807 N N . PRO A 1 99 ? 5.445 19.329 -12.812 1.00 70.75 99 PRO A N 1
ATOM 808 C CA . PRO A 1 99 ? 6.454 18.407 -12.266 1.00 70.75 99 PRO A CA 1
ATOM 809 C C . PRO A 1 99 ? 7.384 19.054 -11.245 1.00 70.75 99 PRO A C 1
ATOM 811 O O . PRO A 1 99 ? 7.458 20.267 -11.147 1.00 70.75 99 PRO A O 1
ATOM 814 N N . LEU A 1 100 ? 8.101 18.254 -10.460 1.00 71.50 100 LEU A N 1
ATOM 815 C CA . LEU A 1 100 ? 9.091 18.770 -9.513 1.00 71.50 100 LEU A CA 1
ATOM 816 C C . LEU A 1 100 ? 10.435 19.001 -10.218 1.00 71.50 100 LEU A C 1
ATOM 818 O O . LEU A 1 100 ? 10.879 18.136 -10.973 1.00 71.50 100 LEU A O 1
ATOM 822 N N . GLY A 1 101 ? 11.100 20.127 -9.937 1.00 70.19 101 GLY A N 1
ATOM 823 C CA . GLY A 1 101 ? 12.480 20.381 -10.360 1.00 70.19 101 GLY A CA 1
ATOM 824 C C . GLY A 1 101 ? 12.649 21.524 -11.372 1.00 70.19 101 GLY A C 1
ATOM 825 O O . GLY A 1 101 ? 11.731 22.314 -11.593 1.00 70.19 101 GLY A O 1
ATOM 826 N N . PRO A 1 102 ? 13.833 21.635 -12.001 1.00 68.06 102 PRO A N 1
ATOM 827 C CA . PRO A 1 102 ? 14.239 22.829 -12.748 1.00 68.06 102 PRO A CA 1
ATOM 828 C C . PRO A 1 102 ? 13.423 23.080 -14.022 1.00 68.06 102 PRO A C 1
ATOM 830 O O . PRO A 1 102 ? 13.393 24.204 -14.517 1.00 68.06 102 PRO A O 1
ATOM 833 N N . SER A 1 103 ? 12.736 22.060 -14.545 1.00 70.44 103 SER A N 1
ATOM 834 C CA . SER A 1 103 ? 11.833 22.192 -15.693 1.00 70.44 103 SER A CA 1
ATOM 835 C C . SER A 1 103 ? 10.501 22.869 -15.350 1.00 70.44 103 SER A C 1
ATOM 837 O O . SER A 1 103 ? 9.766 23.246 -16.262 1.00 70.44 103 SER A O 1
ATOM 839 N N . ASN A 1 104 ? 10.173 23.042 -14.064 1.00 72.12 104 ASN A N 1
ATOM 840 C CA . ASN A 1 104 ? 8.944 23.695 -13.635 1.00 72.12 104 ASN A CA 1
ATOM 841 C C . ASN A 1 104 ? 9.165 25.203 -13.411 1.00 72.12 104 ASN A C 1
ATOM 843 O O . ASN A 1 104 ? 9.971 25.582 -12.559 1.00 72.12 104 ASN A O 1
ATOM 847 N N . PRO A 1 105 ? 8.425 26.086 -14.111 1.00 74.38 105 PRO A N 1
ATOM 848 C CA . PRO A 1 105 ? 8.587 27.530 -13.963 1.00 74.38 105 PRO A CA 1
ATOM 849 C C . PRO A 1 105 ? 8.154 28.057 -12.588 1.00 74.38 105 PRO A C 1
ATOM 851 O O . PRO A 1 105 ? 8.719 29.050 -12.136 1.00 74.38 105 PRO A O 1
ATOM 854 N N . VAL A 1 106 ? 7.192 27.397 -11.936 1.00 75.25 106 VAL A N 1
ATOM 855 C CA . VAL A 1 106 ? 6.614 27.786 -10.639 1.00 75.25 106 VAL A CA 1
ATOM 856 C C . VAL A 1 106 ? 7.419 27.203 -9.480 1.00 75.25 106 VAL A C 1
ATOM 858 O O . VAL A 1 106 ? 7.655 27.884 -8.487 1.00 75.25 106 VAL A O 1
ATOM 861 N N . GLN A 1 107 ? 7.877 25.955 -9.606 1.00 72.19 107 GLN A N 1
ATOM 862 C CA . GLN A 1 107 ? 8.556 25.247 -8.523 1.00 72.19 107 GLN A CA 1
ATOM 863 C C . GLN A 1 107 ? 9.927 24.707 -8.943 1.00 72.19 107 GLN A C 1
ATOM 865 O O . GLN A 1 107 ? 10.139 23.502 -9.077 1.00 72.19 107 GLN A O 1
ATOM 870 N N . ARG A 1 108 ? 10.871 25.638 -9.113 1.00 71.38 108 ARG A N 1
ATOM 871 C CA . ARG A 1 108 ? 12.250 25.349 -9.546 1.00 71.38 108 ARG A CA 1
ATOM 872 C C . ARG A 1 108 ? 13.100 24.663 -8.479 1.00 71.38 108 ARG A C 1
ATOM 874 O O . ARG A 1 108 ? 14.004 23.906 -8.817 1.00 71.38 108 ARG A O 1
ATOM 881 N N . HIS A 1 109 ? 12.814 24.936 -7.206 1.00 73.81 109 HIS A N 1
ATOM 882 C CA . HIS A 1 109 ? 13.599 24.456 -6.072 1.00 73.81 109 HIS A CA 1
ATOM 883 C C . HIS A 1 109 ? 12.771 23.505 -5.214 1.00 73.81 109 HIS A C 1
ATOM 885 O O . HIS A 1 109 ? 11.592 23.749 -4.943 1.00 73.81 109 HIS A O 1
ATOM 891 N N . LEU A 1 110 ? 13.406 22.418 -4.787 1.00 78.62 110 LEU A N 1
ATOM 892 C CA . LEU A 1 110 ? 12.849 21.495 -3.810 1.00 78.62 110 LEU A CA 1
ATOM 893 C C . LEU A 1 110 ? 13.329 21.936 -2.434 1.00 78.62 110 LEU A C 1
ATOM 895 O O . LEU A 1 110 ? 14.520 22.161 -2.234 1.00 78.62 110 LEU A O 1
ATOM 899 N N . TYR A 1 111 ? 12.390 22.102 -1.509 1.00 78.69 111 TYR A N 1
ATOM 900 C CA . TYR A 1 111 ? 12.706 22.469 -0.137 1.00 78.69 111 TYR A CA 1
ATOM 901 C C . TYR A 1 111 ? 12.711 21.208 0.722 1.00 78.69 111 TYR A C 1
ATOM 903 O O . TYR A 1 111 ? 11.748 20.438 0.691 1.00 78.69 111 TYR A O 1
ATOM 911 N N . THR A 1 112 ? 13.795 21.009 1.467 1.00 82.38 112 THR A N 1
ATOM 912 C CA . THR A 1 112 ? 13.955 19.944 2.463 1.00 82.38 112 THR A CA 1
ATOM 913 C C . THR A 1 112 ? 14.481 20.547 3.757 1.00 82.38 112 THR A C 1
ATOM 915 O O . THR A 1 112 ? 15.439 21.319 3.728 1.00 82.38 112 THR A O 1
ATOM 918 N N . SER A 1 113 ? 13.923 20.139 4.888 1.00 82.94 113 SER A N 1
ATOM 919 C CA . SER A 1 113 ? 14.437 20.415 6.229 1.00 82.94 113 SER A CA 1
ATOM 920 C C . SER A 1 113 ? 15.069 19.152 6.814 1.00 82.94 113 SER A C 1
ATOM 922 O O . SER A 1 113 ? 14.599 18.043 6.560 1.00 82.94 113 SER A O 1
ATOM 924 N N . GLN A 1 114 ? 16.135 19.306 7.598 1.00 84.94 114 GLN A N 1
ATOM 925 C CA . GLN A 1 114 ? 16.732 18.191 8.336 1.00 84.94 114 GLN A CA 1
ATOM 926 C C . GLN A 1 114 ? 15.862 17.835 9.544 1.00 84.94 114 GLN A C 1
ATOM 928 O O . GLN A 1 114 ? 15.441 18.716 10.291 1.00 84.94 114 GLN A O 1
ATOM 933 N N . THR A 1 115 ? 15.611 16.545 9.742 1.00 83.00 115 THR A N 1
ATOM 934 C CA . THR A 1 115 ? 14.910 15.997 10.910 1.00 83.00 115 THR A CA 1
ATOM 935 C C . THR A 1 115 ? 15.776 14.914 11.563 1.00 83.00 115 THR A C 1
ATOM 937 O O . THR A 1 115 ? 16.672 14.379 10.903 1.00 83.00 115 THR A O 1
ATOM 940 N N . PRO A 1 116 ? 15.496 14.503 12.816 1.00 79.88 116 PRO A N 1
ATOM 941 C CA . PRO A 1 116 ? 16.173 13.362 13.446 1.00 79.88 116 PRO A CA 1
ATOM 942 C C . PRO A 1 116 ? 16.063 12.042 12.660 1.00 79.88 116 PRO A C 1
ATOM 944 O O . PRO A 1 116 ? 16.783 11.085 12.938 1.00 79.88 116 PRO A O 1
ATOM 947 N N . HIS A 1 117 ? 15.155 11.971 11.684 1.00 75.06 117 HIS A N 1
ATOM 948 C CA . HIS A 1 117 ? 14.903 10.796 10.855 1.00 75.06 117 HIS A CA 1
ATOM 949 C C . HIS A 1 117 ? 15.399 10.941 9.408 1.00 75.06 117 HIS A C 1
ATOM 951 O O . HIS A 1 117 ? 15.159 10.047 8.599 1.00 75.06 117 HIS A O 1
ATOM 957 N N . GLY A 1 118 ? 16.103 12.031 9.087 1.00 77.81 118 GLY A N 1
ATOM 958 C CA . GLY A 1 118 ? 16.579 12.358 7.742 1.00 77.81 118 GLY A CA 1
ATOM 959 C C . GLY A 1 118 ? 15.928 13.621 7.179 1.00 77.81 118 GLY A C 1
ATOM 960 O O . GLY A 1 118 ? 15.281 14.388 7.894 1.00 77.81 118 GLY A O 1
ATOM 961 N N . THR A 1 119 ? 16.101 13.863 5.884 1.00 82.12 119 THR A N 1
ATOM 962 C CA . THR A 1 119 ? 15.506 15.023 5.213 1.00 82.12 119 THR A CA 1
ATOM 963 C C . THR A 1 119 ? 14.006 14.839 4.999 1.00 82.12 119 THR A C 1
ATOM 965 O O . THR A 1 119 ? 13.545 13.783 4.574 1.00 82.12 119 THR A O 1
ATOM 968 N N . TYR A 1 120 ? 13.232 15.890 5.262 1.00 82.25 120 TYR A N 1
ATOM 969 C CA . TYR A 1 120 ? 11.792 15.918 5.027 1.00 82.25 120 TYR A CA 1
ATOM 970 C C . TYR A 1 120 ? 11.375 17.207 4.295 1.00 82.25 120 TYR A C 1
ATOM 972 O O . TYR A 1 120 ? 11.893 18.275 4.621 1.00 82.25 120 TYR A O 1
ATOM 980 N N . PRO A 1 121 ? 10.424 17.164 3.348 1.00 82.56 121 PRO A N 1
ATOM 981 C CA . PRO A 1 121 ? 9.767 15.969 2.834 1.00 82.56 121 PRO A CA 1
ATOM 982 C C . PRO A 1 121 ? 10.681 15.107 1.952 1.00 82.56 121 PRO A C 1
ATOM 984 O O . PRO A 1 121 ? 11.666 15.584 1.395 1.00 82.56 121 PRO A O 1
ATOM 987 N N . LEU A 1 122 ? 10.352 13.817 1.841 1.00 78.50 122 LEU A N 1
ATOM 988 C CA . LEU A 1 122 ? 11.114 12.864 1.037 1.00 78.50 122 LEU A CA 1
ATOM 989 C C . LEU A 1 122 ? 10.772 13.000 -0.446 1.00 78.50 122 LEU A C 1
ATOM 991 O O . LEU A 1 122 ? 9.603 12.939 -0.825 1.00 78.50 122 LEU A O 1
ATOM 995 N N . TYR A 1 123 ? 11.800 13.106 -1.285 1.00 77.06 123 TYR A N 1
ATOM 996 C CA . TYR A 1 123 ? 11.672 13.161 -2.741 1.00 77.06 123 TYR A CA 1
ATOM 997 C C . TYR A 1 123 ? 12.264 11.882 -3.359 1.00 77.06 123 TYR A C 1
ATOM 999 O O . TYR A 1 123 ? 13.478 11.813 -3.568 1.00 77.06 123 TYR A O 1
ATOM 1007 N N . PRO A 1 124 ? 11.438 10.863 -3.677 1.00 66.38 124 PRO A N 1
ATOM 1008 C CA . PRO A 1 124 ? 11.912 9.572 -4.191 1.00 66.38 124 PRO A CA 1
ATOM 1009 C C . PRO A 1 124 ? 12.730 9.675 -5.484 1.00 66.38 124 PRO A C 1
ATOM 1011 O O . PRO A 1 124 ? 13.594 8.846 -5.744 1.00 66.38 124 PRO A O 1
ATOM 1014 N N . THR A 1 125 ? 12.477 10.704 -6.296 1.00 59.38 125 THR A N 1
ATOM 1015 C CA . THR A 1 125 ? 13.154 10.939 -7.579 1.00 59.38 125 THR A CA 1
ATOM 1016 C C . THR A 1 125 ? 14.598 11.424 -7.446 1.00 59.38 125 THR A C 1
ATOM 1018 O O . THR A 1 125 ? 15.335 11.355 -8.424 1.00 59.38 125 THR A O 1
ATOM 1021 N N . LEU A 1 126 ? 15.006 11.914 -6.270 1.00 53.25 126 LEU A N 1
ATOM 1022 C CA . LEU A 1 126 ? 16.372 12.389 -6.018 1.00 53.25 126 LEU A CA 1
ATOM 1023 C C . LEU A 1 126 ? 17.272 11.323 -5.384 1.00 53.25 126 LEU A C 1
ATOM 1025 O O . LEU A 1 126 ? 18.485 11.372 -5.553 1.00 53.25 126 LEU A O 1
ATOM 1029 N N . ALA A 1 127 ? 16.688 10.388 -4.632 1.00 49.53 127 ALA A N 1
ATOM 1030 C CA . ALA A 1 127 ? 17.437 9.452 -3.796 1.00 49.53 127 ALA A CA 1
ATOM 1031 C C . ALA A 1 127 ? 17.869 8.175 -4.531 1.00 49.53 127 ALA A C 1
ATOM 1033 O O . ALA A 1 127 ? 18.745 7.457 -4.051 1.00 49.53 127 ALA A O 1
ATOM 1034 N N . THR A 1 128 ? 17.266 7.852 -5.677 1.00 50.06 128 THR A N 1
ATOM 1035 C CA . THR A 1 128 ? 17.608 6.631 -6.416 1.00 50.06 128 THR A CA 1
ATOM 1036 C C . THR A 1 128 ? 17.515 6.881 -7.916 1.00 50.06 128 THR A C 1
ATOM 1038 O O . THR A 1 128 ? 16.446 7.275 -8.39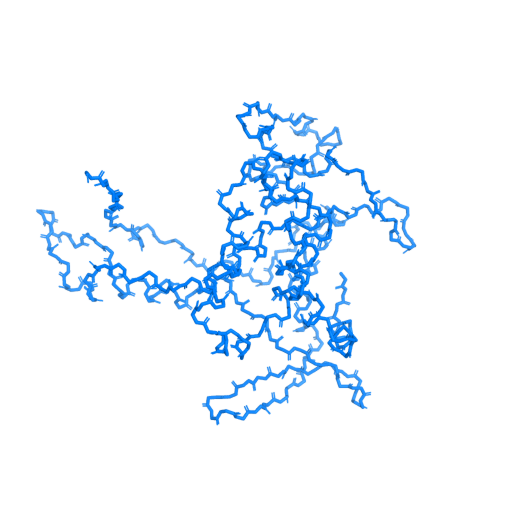5 1.00 50.06 128 THR A O 1
ATOM 1041 N N . PRO A 1 129 ? 18.605 6.690 -8.682 1.00 47.34 129 PRO A N 1
ATOM 1042 C CA . PRO A 1 129 ? 18.525 6.809 -10.122 1.00 47.34 129 PRO A CA 1
ATOM 1043 C C . PRO A 1 129 ? 17.574 5.739 -10.690 1.00 47.34 129 PRO A C 1
ATOM 1045 O O . PRO A 1 129 ? 17.472 4.640 -10.135 1.00 47.34 129 PRO A O 1
ATOM 1048 N N . PRO A 1 130 ? 16.897 6.038 -11.812 1.00 50.25 130 PRO A N 1
ATOM 1049 C CA . PRO A 1 130 ? 16.155 5.062 -12.600 1.00 50.25 130 PRO A CA 1
ATOM 1050 C C . PRO A 1 130 ? 16.933 3.759 -12.756 1.00 50.25 130 PRO A C 1
ATOM 1052 O O . PRO A 1 130 ? 17.976 3.730 -13.404 1.00 50.25 130 PRO A O 1
ATOM 1055 N N . SER A 1 131 ? 16.420 2.662 -12.223 1.00 49.59 131 SER A N 1
ATOM 1056 C CA . SER A 1 131 ? 16.971 1.332 -12.474 1.00 49.59 131 SER A CA 1
ATOM 1057 C C . SER A 1 131 ? 15.890 0.503 -13.146 1.00 49.59 131 SER A C 1
ATOM 1059 O O . SER A 1 131 ? 15.264 -0.345 -12.526 1.00 49.59 131 SER A O 1
ATOM 1061 N N . THR A 1 132 ? 15.587 0.851 -14.400 1.00 48.06 132 THR A N 1
ATOM 1062 C CA . THR A 1 132 ? 15.206 -0.060 -15.500 1.00 48.06 132 THR A CA 1
ATOM 1063 C C . THR A 1 132 ? 14.672 0.761 -16.682 1.00 48.06 132 THR A C 1
ATOM 1065 O O . THR A 1 132 ? 13.650 1.436 -16.550 1.00 48.06 132 THR A O 1
ATOM 1068 N N . PRO A 1 133 ? 15.330 0.738 -17.854 1.00 46.97 133 PRO A N 1
ATOM 1069 C CA . PRO A 1 133 ? 14.712 1.229 -19.076 1.00 46.97 133 PRO A CA 1
ATOM 1070 C C . PRO A 1 133 ? 13.562 0.290 -19.463 1.00 46.97 133 PRO A C 1
ATOM 1072 O O . PRO A 1 133 ? 13.753 -0.918 -19.592 1.00 46.97 133 PRO A O 1
ATOM 1075 N N . ILE A 1 134 ? 12.362 0.835 -19.664 1.00 46.75 134 ILE A N 1
ATOM 1076 C CA . ILE A 1 134 ? 11.284 0.087 -20.316 1.00 46.75 134 ILE A CA 1
ATOM 1077 C C . ILE A 1 134 ? 11.579 0.096 -21.815 1.00 46.75 134 ILE A C 1
ATOM 1079 O O . ILE A 1 134 ? 11.694 1.159 -22.426 1.00 46.75 134 ILE A O 1
ATOM 1083 N N . SER A 1 135 ? 11.728 -1.098 -22.390 1.00 48.72 135 SER A N 1
ATOM 1084 C CA . SER A 1 135 ? 11.959 -1.294 -23.822 1.00 48.72 135 SER A CA 1
ATOM 1085 C C . SER A 1 135 ? 10.949 -0.497 -24.663 1.00 48.72 135 SER A C 1
ATOM 1087 O O . SER A 1 135 ? 9.750 -0.524 -24.381 1.00 48.72 135 SER A O 1
ATOM 1089 N N . SER A 1 136 ? 11.469 0.182 -25.695 1.00 45.72 136 SER A N 1
ATOM 1090 C CA . SER A 1 136 ? 10.829 1.020 -26.734 1.00 45.72 136 SER A CA 1
ATOM 1091 C C . SER A 1 136 ? 10.669 2.536 -26.516 1.00 45.72 136 SER A C 1
ATOM 1093 O O . SER A 1 136 ? 10.336 3.218 -27.481 1.00 45.72 136 SER A O 1
ATOM 1095 N N . SER A 1 137 ? 10.997 3.115 -25.351 1.00 42.31 137 SER A N 1
ATOM 1096 C CA . SER A 1 137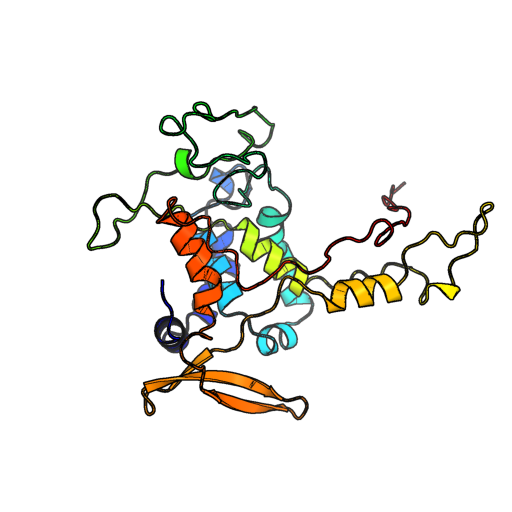 ? 11.059 4.587 -25.211 1.00 42.31 137 SER A CA 1
ATOM 1097 C C . SER A 1 137 ? 12.331 5.045 -24.493 1.00 42.31 137 SER A C 1
ATOM 1099 O O . SER A 1 137 ? 12.565 4.634 -23.354 1.00 42.31 137 SER A O 1
ATOM 1101 N N . PRO A 1 138 ? 13.140 5.944 -25.083 1.00 41.59 138 PRO A N 1
ATOM 1102 C CA . PRO A 1 138 ? 14.210 6.584 -24.338 1.00 41.59 138 PRO A CA 1
ATOM 1103 C C . PRO A 1 138 ? 13.567 7.499 -23.281 1.00 41.59 138 PRO A C 1
ATOM 1105 O O . PRO A 1 138 ? 12.679 8.285 -23.595 1.00 41.59 138 PRO A O 1
ATOM 1108 N N . ALA A 1 139 ? 14.003 7.385 -22.025 1.00 44.69 139 ALA A N 1
ATOM 1109 C CA . ALA A 1 139 ? 13.715 8.299 -20.906 1.00 44.69 139 ALA A CA 1
ATOM 1110 C C . ALA A 1 139 ? 12.443 8.123 -20.041 1.00 44.69 139 ALA A C 1
ATOM 1112 O O . A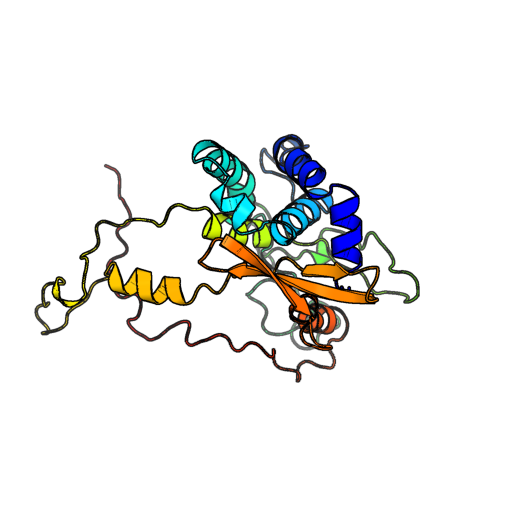LA A 1 139 ? 12.191 8.986 -19.199 1.00 44.69 139 ALA A O 1
ATOM 1113 N N . SER A 1 140 ? 11.678 7.026 -20.111 1.00 45.69 140 SER A N 1
ATOM 1114 C CA . SER A 1 140 ? 10.645 6.781 -19.082 1.00 45.69 140 SER A CA 1
ATOM 1115 C C . SER A 1 140 ? 11.205 5.992 -17.898 1.00 45.69 140 SER A C 1
ATOM 1117 O O . SER A 1 140 ? 11.198 4.762 -17.887 1.00 45.69 140 SER A O 1
ATOM 1119 N N . THR A 1 141 ? 11.673 6.726 -16.896 1.00 51.31 141 THR A N 1
ATOM 1120 C CA . THR A 1 141 ? 12.051 6.211 -15.578 1.00 51.31 141 THR A CA 1
ATOM 1121 C C . THR A 1 141 ? 10.817 6.009 -14.716 1.00 51.31 141 THR A C 1
ATOM 1123 O O . THR A 1 141 ? 10.084 6.966 -14.466 1.00 51.31 141 THR A O 1
ATOM 1126 N N . ILE A 1 142 ? 10.613 4.802 -14.193 1.00 54.81 142 ILE A N 1
ATOM 1127 C CA . ILE A 1 142 ? 9.617 4.562 -13.146 1.00 54.81 142 ILE A CA 1
ATOM 1128 C C . ILE A 1 142 ? 10.332 4.557 -11.794 1.00 54.81 142 ILE A C 1
ATOM 1130 O O . ILE A 1 142 ? 11.288 3.814 -11.587 1.00 54.81 142 ILE A O 1
ATOM 1134 N N . SER A 1 143 ? 9.880 5.423 -10.886 1.00 61.53 143 SER A N 1
ATOM 1135 C CA . SER A 1 143 ? 10.347 5.435 -9.497 1.00 61.53 143 SER A CA 1
ATOM 1136 C C . SER A 1 143 ? 9.866 4.180 -8.764 1.00 61.53 143 SER A C 1
ATOM 1138 O O . SER A 1 143 ? 8.816 3.625 -9.093 1.00 61.53 143 SER A O 1
ATOM 1140 N N . HIS A 1 144 ? 10.630 3.734 -7.768 1.00 69.06 144 HIS A N 1
ATOM 1141 C CA . HIS A 1 144 ? 10.278 2.571 -6.963 1.00 69.06 144 HIS A CA 1
ATOM 1142 C C . HIS A 1 144 ? 8.894 2.742 -6.319 1.00 69.06 144 HIS A C 1
ATOM 1144 O O . HIS A 1 144 ? 8.570 3.827 -5.823 1.00 69.06 144 HIS A O 1
ATOM 1150 N N . PRO A 1 145 ? 8.056 1.692 -6.314 1.00 76.88 145 PRO A N 1
ATOM 1151 C CA . PRO A 1 145 ? 6.745 1.783 -5.708 1.00 76.88 145 PRO A CA 1
ATOM 1152 C C . PRO A 1 145 ? 6.910 1.940 -4.194 1.00 76.88 145 PRO A C 1
ATOM 1154 O O . PRO A 1 145 ? 7.605 1.164 -3.542 1.00 76.88 145 PRO A O 1
ATOM 1157 N N . ALA A 1 146 ? 6.289 2.972 -3.629 1.00 81.06 146 ALA A N 1
ATOM 1158 C CA . ALA A 1 146 ? 6.474 3.285 -2.222 1.00 81.06 146 ALA A CA 1
ATOM 1159 C C . ALA A 1 146 ? 5.850 2.203 -1.315 1.00 81.06 146 ALA A C 1
ATOM 1161 O O . ALA A 1 146 ? 4.668 1.891 -1.501 1.00 81.06 146 ALA A O 1
ATOM 1162 N N . PRO A 1 147 ? 6.585 1.679 -0.311 1.00 85.50 147 PRO A N 1
ATOM 1163 C CA . PRO A 1 147 ? 6.090 0.641 0.599 1.00 85.50 147 PRO A CA 1
ATOM 1164 C C . PRO A 1 147 ? 5.042 1.155 1.601 1.00 85.50 147 PRO A C 1
ATOM 1166 O O . PRO A 1 147 ? 4.258 0.371 2.131 1.00 85.50 147 PRO A O 1
ATOM 1169 N N . ASN A 1 148 ? 4.981 2.470 1.844 1.00 89.00 148 ASN A N 1
ATOM 1170 C CA . ASN A 1 148 ? 4.039 3.077 2.790 1.00 89.00 148 ASN A CA 1
ATOM 1171 C C . ASN A 1 148 ? 2.570 2.828 2.397 1.00 89.00 148 ASN A C 1
ATOM 1173 O O . ASN A 1 148 ? 1.793 2.347 3.214 1.00 89.00 148 ASN A O 1
ATOM 1177 N N . ARG A 1 149 ? 2.189 3.091 1.140 1.00 85.19 149 ARG A N 1
ATOM 1178 C CA . ARG A 1 149 ? 0.795 2.947 0.680 1.00 85.19 149 ARG A CA 1
ATOM 1179 C C . ARG A 1 149 ? 0.205 1.545 0.868 1.00 85.19 149 ARG A C 1
ATOM 1181 O O . ARG A 1 149 ? -0.855 1.457 1.481 1.00 85.19 149 ARG A O 1
ATOM 1188 N N . PRO A 1 150 ? 0.827 0.458 0.376 1.00 86.44 150 PRO A N 1
ATOM 1189 C CA . PRO A 1 150 ? 0.279 -0.880 0.577 1.00 86.44 150 PRO A CA 1
ATOM 1190 C C . PRO A 1 150 ? 0.255 -1.257 2.063 1.00 86.44 150 PRO A C 1
ATOM 1192 O O . PRO A 1 150 ? -0.679 -1.924 2.491 1.00 86.44 150 PRO A O 1
ATOM 1195 N N . SER A 1 151 ? 1.199 -0.755 2.868 1.00 88.50 151 SER A N 1
ATOM 1196 C CA . SER A 1 151 ? 1.201 -0.949 4.326 1.00 88.50 151 SER A CA 1
ATOM 1197 C C . SER A 1 151 ? 0.002 -0.279 5.005 1.00 88.50 151 SER A C 1
ATOM 1199 O O . SER A 1 151 ? -0.643 -0.888 5.852 1.00 88.50 151 SER A O 1
ATOM 1201 N N . VAL A 1 152 ? -0.336 0.953 4.604 1.00 86.25 152 VAL A N 1
ATOM 1202 C CA . VAL A 1 152 ? -1.536 1.675 5.064 1.00 86.25 152 VAL A CA 1
ATOM 1203 C C . VAL A 1 152 ? -2.803 0.906 4.690 1.00 86.25 152 VAL A C 1
ATOM 1205 O O . VAL A 1 152 ? -3.677 0.707 5.531 1.00 86.25 152 VAL A O 1
ATOM 1208 N N . LEU A 1 153 ? -2.899 0.462 3.433 1.00 86.00 153 LEU A N 1
ATOM 1209 C CA . LEU A 1 153 ? -4.056 -0.279 2.930 1.00 86.00 153 LEU A CA 1
ATOM 1210 C C . LEU A 1 153 ? -4.253 -1.593 3.688 1.00 86.00 153 LEU A C 1
ATOM 1212 O O . LEU A 1 153 ? -5.366 -1.878 4.127 1.00 86.00 153 LEU A O 1
ATOM 1216 N N . TYR A 1 154 ? -3.170 -2.343 3.893 1.00 83.88 154 TYR A N 1
ATOM 1217 C CA . TYR A 1 154 ? -3.200 -3.580 4.661 1.00 83.88 154 TYR A CA 1
ATOM 1218 C C . TYR A 1 154 ? -3.635 -3.318 6.104 1.00 83.88 154 TYR A C 1
ATOM 1220 O O . TYR A 1 154 ? -4.613 -3.901 6.562 1.00 83.88 154 TYR A O 1
ATOM 1228 N N . TYR A 1 155 ? -2.978 -2.373 6.787 1.00 84.56 155 TYR A N 1
ATOM 1229 C CA . TYR A 1 155 ? -3.275 -2.031 8.177 1.00 84.56 155 TYR A CA 1
ATOM 1230 C C . TYR A 1 155 ? -4.748 -1.667 8.384 1.00 84.56 155 TYR A C 1
ATOM 1232 O O . TYR A 1 155 ? -5.390 -2.218 9.267 1.00 84.56 155 TYR A O 1
ATOM 1240 N N . PHE A 1 156 ? -5.328 -0.790 7.560 1.00 79.44 156 PHE A N 1
ATOM 1241 C CA . PHE A 1 156 ? -6.741 -0.417 7.710 1.00 79.44 156 PHE A CA 1
ATOM 1242 C C . PHE A 1 156 ? -7.721 -1.538 7.350 1.00 79.44 156 PHE A C 1
ATOM 1244 O O . PHE A 1 156 ? -8.893 -1.477 7.732 1.00 79.44 156 PHE A O 1
ATOM 1251 N N . HIS A 1 157 ? -7.274 -2.553 6.612 1.00 75.75 157 HIS A N 1
ATOM 1252 C CA . HIS A 1 157 ? -8.098 -3.709 6.300 1.00 75.75 157 HIS A CA 1
ATOM 1253 C C . HIS A 1 157 ? -8.036 -4.788 7.392 1.00 75.75 157 HIS A C 1
ATOM 1255 O O . HIS A 1 157 ? -9.038 -5.467 7.627 1.00 75.75 157 HIS A O 1
ATOM 1261 N N . THR A 1 158 ? -6.888 -4.960 8.048 1.00 72.81 158 THR A N 1
ATOM 1262 C CA . THR A 1 158 ? -6.682 -6.002 9.067 1.00 72.81 158 THR A CA 1
ATOM 1263 C C . THR A 1 158 ? -6.792 -5.518 10.494 1.00 72.81 158 THR A C 1
ATOM 1265 O O . THR A 1 158 ? -7.002 -6.348 11.378 1.00 72.81 158 THR A O 1
ATOM 1268 N N . SER A 1 159 ? -6.635 -4.215 10.733 1.00 66.12 159 SER A N 1
ATOM 1269 C CA . SER A 1 159 ? -6.764 -3.661 12.071 1.00 66.12 159 SER A CA 1
ATOM 1270 C C . SER A 1 159 ? -8.142 -4.040 12.604 1.00 66.12 159 SER A C 1
ATOM 1272 O O . SER A 1 159 ? -9.140 -3.836 11.893 1.00 66.12 159 SER A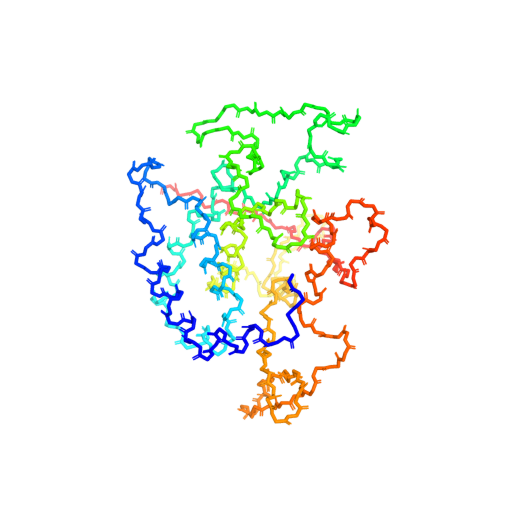 O 1
ATOM 1274 N N . PRO A 1 160 ? -8.218 -4.629 13.812 1.00 57.81 160 PRO A N 1
ATOM 1275 C CA . PRO A 1 160 ? -9.499 -4.830 14.455 1.00 57.81 160 PRO A CA 1
ATOM 1276 C C . PRO A 1 160 ? -10.208 -3.483 14.448 1.00 57.81 160 PRO A C 1
ATOM 1278 O O . PRO A 1 160 ? -9.580 -2.447 14.688 1.00 57.81 160 PRO A O 1
ATOM 1281 N N . SER A 1 161 ? -11.500 -3.487 14.112 1.00 55.78 161 SER A N 1
ATOM 1282 C CA . SER A 1 161 ? -12.333 -2.316 14.330 1.00 55.78 161 SER A CA 1
ATOM 1283 C C . SER A 1 161 ? -12.027 -1.846 15.739 1.00 55.78 161 SER A C 1
ATOM 1285 O O . SER A 1 161 ? -12.238 -2.593 16.692 1.00 55.78 161 SER A O 1
ATOM 1287 N N . PHE A 1 162 ? -11.420 -0.663 15.857 1.00 54.25 162 PHE A N 1
ATOM 1288 C CA . PHE A 1 162 ? -11.342 0.007 17.136 1.00 54.25 162 PHE A CA 1
ATOM 1289 C C . PHE A 1 162 ? -12.790 -0.011 17.616 1.00 54.25 162 PHE A C 1
ATOM 1291 O O . PHE A 1 162 ? -13.670 0.490 16.911 1.00 54.25 162 PHE A O 1
ATOM 1298 N N . GLU A 1 163 ? -13.050 -0.706 18.717 1.00 57.47 163 GLU A N 1
ATOM 1299 C CA . GLU A 1 163 ? -14.298 -0.605 19.451 1.00 57.47 163 GLU A CA 1
ATOM 1300 C C . GLU A 1 163 ? -14.026 0.425 20.539 1.00 57.47 163 GLU A C 1
ATOM 1302 O O . GLU A 1 163 ? -13.782 0.062 21.691 1.00 57.47 163 GLU A O 1
ATOM 1307 N N . PRO A 1 164 ? -13.961 1.726 20.197 1.00 59.78 164 PRO A N 1
ATOM 1308 C CA . PRO A 1 164 ? -13.965 2.718 21.241 1.00 59.78 164 PRO A CA 1
ATOM 1309 C C . PRO A 1 164 ? -15.225 2.496 22.070 1.00 59.78 164 PRO A C 1
ATOM 1311 O O . PRO A 1 164 ? -16.271 2.095 21.545 1.00 59.78 164 PRO A O 1
ATOM 1314 N N . LEU A 1 165 ? -15.116 2.766 23.368 1.00 69.56 165 LEU A N 1
ATOM 1315 C CA . LEU A 1 165 ? -16.240 2.821 24.299 1.00 69.56 165 LEU A CA 1
ATOM 1316 C C . LEU A 1 165 ? -17.136 4.022 23.940 1.00 69.56 165 LEU A C 1
ATOM 1318 O O . LEU A 1 165 ? -17.264 4.972 24.705 1.00 69.56 165 LEU A O 1
ATOM 1322 N N . LEU A 1 166 ? -17.691 4.021 22.730 1.00 73.62 166 LEU A N 1
ATOM 1323 C CA . LEU A 1 166 ? -18.606 5.033 22.239 1.00 73.62 166 LEU A CA 1
ATOM 1324 C C . LEU A 1 166 ? -20.039 4.602 22.521 1.00 73.62 166 LEU A C 1
ATOM 1326 O O . LEU A 1 166 ? -20.347 3.404 22.460 1.00 73.62 166 LEU A O 1
ATOM 1330 N N . PRO A 1 167 ? -20.932 5.576 22.744 1.00 79.31 167 PRO A N 1
ATOM 1331 C CA . PRO A 1 167 ? -22.364 5.331 22.737 1.00 79.31 167 PRO A CA 1
ATOM 1332 C C . PRO A 1 167 ? -22.797 4.636 21.439 1.00 79.31 167 PRO A C 1
ATOM 1334 O O . PRO A 1 167 ? -22.244 4.895 20.363 1.00 79.31 167 PRO A O 1
ATOM 1337 N N . ALA A 1 168 ? -23.775 3.732 21.539 1.00 79.00 168 ALA A N 1
ATOM 1338 C CA . ALA A 1 168 ? -24.218 2.928 20.404 1.00 79.00 168 ALA A CA 1
ATOM 1339 C C . ALA A 1 168 ? -24.873 3.800 19.323 1.00 79.00 168 ALA A C 1
ATOM 1341 O O . ALA A 1 168 ? -24.543 3.664 18.146 1.00 79.00 168 ALA A O 1
ATOM 1342 N N . THR A 1 169 ? -25.748 4.723 19.729 1.00 81.88 169 THR A N 1
ATOM 1343 C CA . THR A 1 169 ? -26.540 5.563 18.823 1.00 81.88 169 THR A CA 1
ATOM 1344 C C . THR A 1 169 ? -26.381 7.048 19.126 1.00 81.88 169 THR A C 1
ATOM 1346 O O . THR A 1 169 ? -26.086 7.442 20.257 1.00 81.88 169 THR A O 1
ATOM 1349 N N . ARG A 1 170 ? -26.641 7.909 18.132 1.00 79.38 170 ARG A N 1
ATOM 1350 C CA . ARG A 1 170 ? -26.612 9.381 18.300 1.00 79.38 170 ARG A CA 1
ATOM 1351 C C . ARG A 1 170 ? -27.577 9.886 19.378 1.00 79.38 170 ARG A C 1
ATOM 1353 O O . ARG A 1 170 ? -27.350 10.939 19.974 1.00 79.38 170 ARG A O 1
ATOM 1360 N N . SER A 1 171 ? -28.642 9.131 19.651 1.00 78.56 171 SER A N 1
ATOM 1361 C CA . SER A 1 171 ? -29.613 9.392 20.721 1.00 78.56 171 SER A CA 1
ATOM 1362 C C . SER A 1 171 ? -29.083 9.143 22.134 1.00 78.56 171 SER A C 1
ATOM 1364 O O . SER A 1 171 ? -29.677 9.656 23.084 1.00 78.56 171 SER A O 1
ATOM 1366 N N . ASP A 1 172 ? -27.967 8.434 22.281 1.00 79.62 172 ASP A N 1
ATOM 1367 C CA . ASP A 1 172 ? -27.363 8.136 23.583 1.00 79.62 172 ASP A CA 1
ATOM 1368 C C . ASP A 1 172 ? -26.389 9.238 24.038 1.00 79.62 172 ASP A C 1
ATOM 1370 O O . ASP A 1 172 ? -25.955 9.251 25.189 1.00 79.62 172 ASP A O 1
ATOM 1374 N N . ILE A 1 173 ? -26.052 10.191 23.157 1.00 78.75 173 ILE A N 1
ATOM 1375 C CA . ILE A 1 173 ? -25.194 11.330 23.502 1.00 78.75 173 ILE A CA 1
ATOM 1376 C C . ILE A 1 173 ? -25.991 12.331 24.356 1.00 78.75 173 ILE A C 1
ATOM 1378 O O . ILE A 1 173 ? -27.027 12.822 23.885 1.00 78.75 173 ILE A O 1
ATOM 1382 N N . PRO A 1 174 ? -25.518 12.687 25.567 1.00 77.94 174 PRO A N 1
ATOM 1383 C CA . PRO A 1 174 ? -26.148 13.718 26.379 1.00 77.94 174 PRO A CA 1
ATOM 1384 C C . PRO A 1 174 ? -26.113 15.073 25.664 1.00 77.94 174 PRO A C 1
ATOM 1386 O O . PRO A 1 174 ? -25.134 15.449 25.021 1.00 77.94 174 PRO A O 1
ATOM 1389 N N . VAL A 1 175 ? -27.213 15.811 25.770 1.00 78.00 175 VAL A N 1
ATOM 1390 C CA . VAL A 1 175 ? -27.339 17.148 25.188 1.00 78.00 175 VAL A CA 1
ATOM 1391 C C . VAL A 1 175 ? -26.494 18.119 26.013 1.00 78.00 175 VAL A C 1
ATOM 1393 O O . VAL A 1 175 ? -26.648 18.181 27.232 1.00 78.00 175 VAL A O 1
ATOM 1396 N N . ASN A 1 176 ? -25.594 18.860 25.365 1.00 76.94 176 ASN A N 1
ATOM 1397 C CA . ASN A 1 176 ? -24.777 19.868 26.038 1.00 76.94 176 ASN A CA 1
ATOM 1398 C C . ASN A 1 176 ? -25.617 21.102 26.431 1.00 76.94 176 ASN A C 1
ATOM 1400 O O . ASN A 1 176 ? -26.771 21.256 26.030 1.00 76.94 176 ASN A O 1
ATOM 1404 N N . GLU A 1 177 ? -25.016 22.037 27.170 1.00 74.62 177 GLU A N 1
ATOM 1405 C CA . GLU A 1 177 ? -25.661 23.288 27.614 1.00 74.62 177 GLU A CA 1
ATOM 1406 C C . GLU A 1 177 ? -26.204 24.161 26.463 1.00 74.62 177 GLU A C 1
ATOM 1408 O O . GLU A 1 177 ? -27.015 25.056 26.685 1.00 74.62 177 GLU A O 1
ATOM 1413 N N . ARG A 1 178 ? -25.781 23.901 25.218 1.00 75.25 178 ARG A N 1
ATOM 1414 C CA . ARG A 1 178 ? -26.220 24.612 24.007 1.00 75.25 178 ARG A CA 1
ATOM 1415 C C . ARG A 1 178 ? -27.370 23.912 23.282 1.00 75.25 178 ARG A C 1
ATOM 1417 O O . ARG A 1 178 ? -27.742 24.342 22.193 1.00 75.25 178 ARG A O 1
ATOM 1424 N N . GLY A 1 179 ? -27.918 22.834 23.842 1.00 73.50 179 GLY A N 1
ATOM 1425 C CA . GLY A 1 179 ? -28.974 22.056 23.196 1.00 73.50 179 GLY A CA 1
ATOM 1426 C C . GLY A 1 179 ? -28.473 21.157 22.060 1.00 73.50 179 GLY A C 1
ATOM 1427 O O . GLY A 1 179 ? -29.283 20.646 21.288 1.00 73.50 179 GLY A O 1
ATOM 1428 N N . VAL A 1 180 ? -27.156 20.954 21.934 1.00 72.62 180 VAL A N 1
ATOM 1429 C CA . VAL A 1 180 ? -26.534 20.184 20.847 1.00 72.62 180 VAL A CA 1
ATOM 1430 C C . VAL A 1 180 ? -26.009 18.852 21.381 1.00 72.62 180 VAL A C 1
ATOM 1432 O O . VAL A 1 180 ? -25.418 18.779 22.457 1.00 72.62 180 VAL A O 1
ATOM 1435 N N . ARG A 1 181 ? -26.222 17.776 20.620 1.00 69.69 181 ARG A N 1
ATOM 1436 C CA . ARG A 1 181 ? -25.600 16.469 20.872 1.00 69.69 181 ARG A CA 1
ATOM 1437 C C . ARG A 1 181 ? -24.240 16.447 20.180 1.00 69.69 181 ARG A C 1
ATOM 1439 O O . ARG A 1 181 ? -24.180 16.347 18.958 1.00 69.69 181 ARG A O 1
ATOM 1446 N N . GLU A 1 182 ? -23.167 16.586 20.950 1.00 67.94 182 GLU A N 1
ATOM 1447 C CA . GLU A 1 182 ? -21.789 16.571 20.447 1.00 67.94 182 GLU A CA 1
ATOM 1448 C C . GLU A 1 182 ? -21.081 15.310 20.951 1.00 67.94 182 GLU A C 1
ATOM 1450 O O . GLU A 1 182 ? -20.897 15.126 22.152 1.00 67.94 182 GLU A O 1
ATOM 1455 N N . GLY A 1 183 ? -20.708 14.418 20.037 1.00 70.31 183 GLY A N 1
ATOM 1456 C CA . GLY A 1 183 ? -20.032 13.168 20.365 1.00 70.31 183 GLY A CA 1
ATOM 1457 C C . GLY A 1 183 ? -19.935 12.243 19.158 1.00 70.31 183 GLY A C 1
ATOM 1458 O O . GLY A 1 183 ? -20.735 12.336 18.231 1.00 70.31 183 GLY A O 1
ATOM 1459 N N . LEU A 1 184 ? -18.944 11.352 19.178 1.00 74.25 184 LEU A N 1
ATOM 1460 C CA . LEU A 1 184 ? -18.796 10.290 18.187 1.00 74.25 184 LEU A CA 1
ATOM 1461 C C . LEU A 1 184 ? -19.554 9.050 18.674 1.00 74.25 184 LEU A C 1
ATOM 1463 O O . LEU A 1 184 ? -19.407 8.667 19.834 1.00 74.25 184 LEU A O 1
ATOM 1467 N N . THR A 1 185 ? -20.336 8.410 17.809 1.00 78.19 185 THR A N 1
ATOM 1468 C CA . THR A 1 185 ? -21.049 7.165 18.140 1.00 78.19 185 THR A CA 1
ATOM 1469 C C . THR A 1 185 ? -20.565 5.981 17.321 1.00 78.19 185 THR A C 1
ATOM 1471 O O . THR A 1 185 ? -19.872 6.134 16.310 1.00 78.19 185 THR A O 1
ATOM 1474 N N . ARG A 1 186 ? -20.947 4.771 17.743 1.00 74.56 186 ARG A N 1
ATOM 1475 C CA . ARG A 1 186 ? -20.725 3.567 16.936 1.00 74.56 186 ARG A CA 1
ATOM 1476 C C . ARG A 1 186 ? -21.464 3.656 15.599 1.00 74.56 186 ARG A C 1
ATOM 1478 O O . ARG A 1 186 ? -20.882 3.302 14.581 1.00 74.56 186 ARG A O 1
ATOM 1485 N N . GLU A 1 187 ? -22.675 4.210 15.587 1.00 76.81 187 GLU A N 1
ATOM 1486 C CA . GLU A 1 187 ? -23.439 4.484 14.363 1.00 76.81 187 GLU A CA 1
ATOM 1487 C C . GLU A 1 187 ? -22.669 5.394 13.380 1.00 76.81 187 GLU A C 1
ATOM 1489 O O . GLU A 1 187 ? -22.654 5.128 12.177 1.00 76.81 187 GLU A O 1
ATOM 1494 N N . ASP A 1 188 ? -21.970 6.428 13.870 1.00 74.56 188 ASP A N 1
ATOM 1495 C CA . ASP A 1 188 ? -21.135 7.304 13.029 1.00 74.56 188 ASP A CA 1
ATOM 1496 C C . ASP A 1 188 ? -19.932 6.558 12.438 1.00 74.56 188 ASP A C 1
ATOM 1498 O O . ASP A 1 188 ? -19.610 6.717 11.258 1.00 74.56 188 ASP A O 1
ATOM 1502 N N . LEU A 1 189 ? -19.280 5.708 13.240 1.00 72.88 189 LEU A N 1
ATOM 1503 C CA . LEU A 1 189 ? -18.185 4.857 12.770 1.00 72.88 189 LEU A CA 1
ATOM 1504 C C . LEU A 1 189 ? -18.664 3.824 11.751 1.00 72.88 189 LEU A C 1
ATOM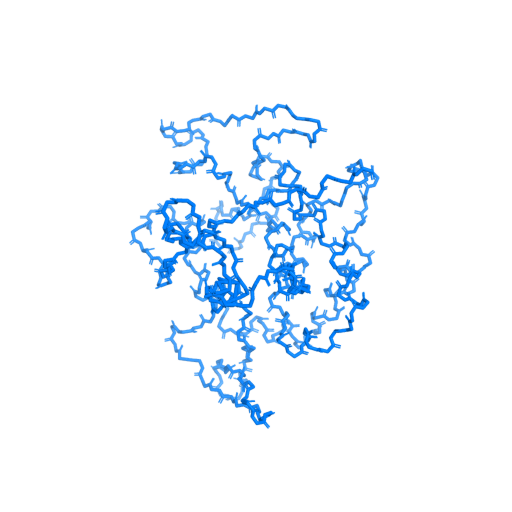 1506 O O . LEU A 1 189 ? -17.976 3.583 10.762 1.00 72.88 189 LEU A O 1
ATOM 1510 N N . GLU A 1 190 ? -19.830 3.218 11.960 1.00 74.06 190 GLU A N 1
ATOM 1511 C CA . GLU A 1 190 ? -20.455 2.307 11.002 1.00 74.06 190 GLU A CA 1
ATOM 1512 C C . GLU A 1 190 ? -20.798 3.038 9.701 1.00 74.06 190 GLU A C 1
ATOM 1514 O O . GLU A 1 190 ? -20.476 2.548 8.618 1.00 74.06 190 GLU A O 1
ATOM 1519 N N . GLU A 1 191 ? -21.373 4.241 9.771 1.00 74.38 191 GLU A N 1
ATOM 1520 C CA . GLU A 1 191 ? -21.655 5.065 8.595 1.00 74.38 191 GLU A CA 1
ATOM 1521 C C . GLU A 1 191 ? -20.387 5.435 7.819 1.00 74.38 191 GLU A C 1
ATOM 1523 O O . GLU A 1 191 ? -20.359 5.310 6.588 1.00 74.38 191 GLU A O 1
ATOM 1528 N N . PHE A 1 192 ? -19.331 5.831 8.526 1.00 69.38 192 PHE A N 1
ATOM 1529 C CA . PHE A 1 192 ? -18.031 6.122 7.934 1.00 69.38 192 PHE A CA 1
ATOM 1530 C C . PHE A 1 192 ? -17.414 4.866 7.297 1.00 69.38 192 PHE A C 1
ATOM 1532 O O . PHE A 1 192 ? -16.998 4.885 6.136 1.00 69.38 192 PHE A O 1
ATOM 1539 N N . ASN A 1 193 ? -17.442 3.733 8.003 1.00 66.81 193 ASN A N 1
ATOM 1540 C CA . ASN A 1 193 ? -16.902 2.455 7.536 1.00 66.81 193 ASN A CA 1
ATOM 1541 C C . ASN A 1 193 ? -17.719 1.822 6.397 1.00 66.81 193 ASN A C 1
ATOM 1543 O O . ASN A 1 193 ? -17.167 1.038 5.623 1.00 66.81 193 ASN A O 1
ATOM 1547 N N . ARG A 1 194 ? -19.000 2.173 6.214 1.00 66.12 194 ARG A N 1
ATOM 1548 C CA . ARG A 1 194 ? -19.761 1.796 5.004 1.00 66.12 194 ARG A CA 1
ATOM 1549 C C . ARG A 1 194 ? -19.142 2.379 3.731 1.00 66.12 194 ARG A C 1
ATOM 1551 O O . ARG A 1 194 ? -19.278 1.793 2.660 1.00 66.12 194 ARG A O 1
ATOM 1558 N N . HIS A 1 195 ? -18.412 3.487 3.847 1.00 60.66 195 HIS A N 1
ATOM 1559 C CA . HIS A 1 195 ? -17.772 4.188 2.738 1.00 60.66 195 HIS A CA 1
ATOM 1560 C C . HIS A 1 195 ? -16.256 3.948 2.685 1.00 60.66 195 HIS A C 1
ATOM 1562 O O . HIS A 1 195 ? -15.506 4.859 2.338 1.00 60.66 195 HIS A O 1
ATOM 1568 N N . LYS A 1 196 ? -15.775 2.734 3.008 1.00 58.16 196 LYS A N 1
ATOM 1569 C CA . LYS A 1 196 ? -14.341 2.400 2.909 1.00 58.16 196 LYS A CA 1
ATOM 1570 C C . LYS A 1 196 ? -13.782 2.772 1.531 1.00 58.16 196 LYS A C 1
ATOM 1572 O O . LYS A 1 196 ? -14.136 2.178 0.511 1.00 58.16 196 LYS A O 1
ATOM 1577 N N . THR A 1 197 ? -12.868 3.740 1.525 1.00 54.06 197 THR A N 1
ATOM 1578 C CA . THR A 1 197 ? -12.134 4.175 0.328 1.00 54.06 197 THR A CA 1
ATOM 1579 C C . THR A 1 197 ? -11.160 3.093 -0.149 1.00 54.06 197 THR A C 1
ATOM 1581 O O . THR A 1 197 ? -10.924 2.956 -1.346 1.00 54.06 197 THR A O 1
ATOM 1584 N N . ALA A 1 198 ? -10.625 2.286 0.774 1.00 60.56 198 ALA A N 1
ATOM 1585 C CA . ALA A 1 198 ? -9.771 1.141 0.476 1.00 60.56 198 ALA A CA 1
ATOM 1586 C C . ALA A 1 198 ? -10.625 -0.117 0.255 1.00 60.56 198 ALA A C 1
ATOM 1588 O O . ALA A 1 198 ? -10.962 -0.829 1.201 1.00 60.56 198 ALA A O 1
ATOM 1589 N N . LYS A 1 199 ? -11.003 -0.375 -0.999 1.00 69.31 199 LYS A N 1
ATOM 1590 C CA . LYS A 1 199 ? -11.680 -1.615 -1.399 1.00 69.31 199 LYS A CA 1
ATOM 1591 C C . LYS A 1 199 ? -10.643 -2.644 -1.841 1.00 69.31 199 LYS A C 1
ATOM 1593 O O . LYS A 1 199 ? -9.725 -2.304 -2.588 1.00 69.31 199 LYS A O 1
ATOM 1598 N N . LEU A 1 200 ? -10.805 -3.894 -1.404 1.00 72.50 200 LEU A N 1
ATOM 1599 C CA . LEU A 1 200 ? -10.086 -5.010 -2.019 1.00 72.50 200 LEU A CA 1
ATOM 1600 C C . LEU A 1 200 ? -10.468 -5.097 -3.493 1.00 72.50 200 LEU A C 1
ATOM 1602 O O . LEU A 1 200 ? -11.599 -4.785 -3.877 1.00 72.50 200 LEU A O 1
ATOM 1606 N N . ARG A 1 201 ? -9.518 -5.530 -4.315 1.00 71.56 201 ARG A N 1
ATOM 1607 C CA . ARG A 1 201 ? -9.775 -5.726 -5.738 1.00 71.56 201 ARG A CA 1
ATOM 1608 C C . ARG A 1 201 ? -10.604 -6.986 -5.945 1.00 71.56 201 ARG A C 1
ATOM 1610 O O . ARG A 1 201 ? -10.472 -7.951 -5.196 1.00 71.56 201 ARG A O 1
ATOM 1617 N N . GLY A 1 202 ? -11.438 -6.978 -6.982 1.00 70.00 202 GLY A N 1
ATOM 1618 C CA . GLY A 1 202 ? -12.088 -8.203 -7.438 1.00 70.00 202 GLY A CA 1
ATOM 1619 C C . GLY A 1 202 ? -11.045 -9.232 -7.879 1.00 70.00 202 GLY A C 1
ATOM 1620 O O . GLY A 1 202 ? -10.023 -8.866 -8.468 1.00 70.00 202 GLY A O 1
ATOM 1621 N N . ASP A 1 203 ? -11.286 -10.513 -7.593 1.00 76.31 203 ASP A N 1
ATOM 1622 C CA . ASP A 1 203 ? -10.405 -11.603 -8.022 1.00 76.31 203 ASP A CA 1
ATOM 1623 C C . ASP A 1 203 ? -10.601 -11.836 -9.530 1.00 76.31 203 ASP A C 1
ATOM 1625 O O . ASP A 1 203 ? -11.467 -12.598 -9.949 1.00 76.31 203 ASP A O 1
ATOM 1629 N N . VAL A 1 204 ? -9.832 -11.113 -10.353 1.00 77.81 204 VAL A N 1
ATOM 1630 C CA . VAL A 1 204 ? -9.854 -11.235 -11.822 1.00 77.81 204 VAL A CA 1
ATOM 1631 C C . VAL A 1 204 ? -9.025 -12.427 -12.275 1.00 77.81 204 VAL A C 1
ATOM 1633 O O . VAL A 1 204 ? -7.815 -12.476 -12.056 1.00 77.81 204 VAL A O 1
ATOM 1636 N N . GLU A 1 205 ? -9.655 -13.364 -12.957 1.00 81.31 205 GLU A N 1
ATOM 1637 C CA . GLU A 1 205 ? -9.013 -14.514 -13.578 1.00 81.31 205 GLU A CA 1
ATOM 1638 C C . GLU A 1 205 ? -9.062 -14.350 -15.100 1.00 81.31 205 GLU A C 1
ATOM 1640 O O . GLU A 1 205 ? -10.041 -13.842 -15.638 1.00 81.31 205 GLU A O 1
ATOM 1645 N N . TRP A 1 206 ? -8.003 -14.741 -15.806 1.00 82.88 206 TRP A N 1
ATOM 1646 C CA . TRP A 1 206 ? -8.038 -14.802 -17.264 1.00 82.88 206 TRP A CA 1
ATOM 1647 C C . TRP A 1 206 ? -8.578 -16.164 -17.689 1.00 82.88 206 TRP A C 1
ATOM 1649 O O . TRP A 1 206 ? -8.010 -17.189 -17.309 1.00 82.88 206 TRP A O 1
ATOM 1659 N N . ASP A 1 207 ? -9.656 -16.173 -18.465 1.00 82.88 207 ASP A N 1
ATOM 1660 C CA . ASP A 1 207 ? -10.166 -17.389 -19.080 1.00 82.88 207 ASP A CA 1
ATOM 1661 C C . ASP A 1 207 ? -9.387 -17.647 -20.379 1.00 82.88 207 ASP A C 1
ATOM 1663 O O . ASP A 1 207 ? -9.502 -16.902 -21.355 1.00 82.88 207 ASP A O 1
ATOM 1667 N N . TRP A 1 208 ? -8.525 -18.668 -20.366 1.00 81.19 208 TRP A N 1
ATOM 1668 C CA . TRP A 1 208 ? -7.675 -19.008 -21.511 1.00 81.19 208 TRP A CA 1
ATOM 1669 C C . TRP A 1 208 ? -8.458 -19.621 -22.672 1.00 81.19 208 TRP A C 1
ATOM 1671 O O . TRP A 1 208 ? -8.034 -19.455 -23.814 1.00 81.19 208 TRP A O 1
ATOM 1681 N N . ASP A 1 209 ? -9.589 -20.272 -22.391 1.00 83.31 209 ASP A N 1
ATOM 1682 C CA . ASP A 1 209 ? -10.426 -20.912 -23.406 1.00 83.31 209 ASP A CA 1
ATOM 1683 C C . ASP A 1 209 ? -11.280 -19.870 -24.133 1.00 83.31 209 ASP A C 1
ATOM 1685 O O . ASP A 1 209 ? -11.440 -19.915 -25.353 1.00 83.31 209 ASP A O 1
ATOM 1689 N N . LEU A 1 210 ? -11.802 -18.897 -23.381 1.00 80.25 210 LEU A N 1
ATOM 1690 C CA . LEU A 1 210 ? -12.675 -17.850 -23.913 1.00 80.25 210 LEU A CA 1
ATOM 1691 C C . LEU A 1 210 ? -11.919 -16.588 -24.356 1.00 80.25 210 LEU A C 1
ATOM 1693 O O . LEU A 1 210 ? -12.468 -15.761 -25.084 1.00 80.25 210 LEU A O 1
ATOM 1697 N N . GLY A 1 211 ? -10.661 -16.435 -23.940 1.00 80.94 211 GLY A N 1
ATOM 1698 C CA . GLY A 1 211 ? -9.795 -15.332 -24.350 1.00 80.94 211 GLY A CA 1
ATOM 1699 C C . GLY A 1 211 ? -10.170 -13.975 -23.749 1.00 80.94 211 GLY A C 1
ATOM 1700 O O . GLY A 1 211 ? -9.833 -12.948 -24.342 1.00 80.94 211 GLY A O 1
ATOM 1701 N N . TYR A 1 212 ? -10.842 -13.950 -22.593 1.00 79.44 212 TYR A N 1
ATOM 1702 C CA . TYR A 1 212 ? -11.203 -12.722 -21.879 1.00 79.44 212 TYR A CA 1
ATOM 1703 C C . TYR A 1 212 ? -11.093 -12.865 -20.354 1.00 79.44 212 TYR A C 1
ATOM 1705 O O . TYR A 1 212 ? -11.065 -13.965 -19.801 1.00 79.44 212 TYR A O 1
ATOM 1713 N N . ALA A 1 213 ? -11.042 -11.734 -19.646 1.00 79.50 213 ALA A N 1
ATOM 1714 C CA . ALA A 1 213 ? -11.014 -11.711 -18.187 1.00 79.50 213 ALA A CA 1
ATOM 1715 C C . ALA A 1 213 ? -12.393 -11.955 -17.565 1.00 79.50 213 ALA A C 1
ATOM 1717 O O . ALA A 1 213 ? -13.402 -11.406 -18.003 1.00 79.50 213 ALA A O 1
ATOM 1718 N N . VAL A 1 214 ? -12.425 -12.720 -16.478 1.00 83.75 214 VAL A N 1
ATOM 1719 C CA . VAL A 1 214 ? -13.607 -12.976 -15.655 1.00 83.75 214 VAL A CA 1
ATOM 1720 C C . VAL A 1 214 ? -13.377 -12.504 -14.225 1.00 83.75 214 VAL A C 1
ATOM 1722 O O . VAL A 1 214 ? -12.346 -12.770 -13.611 1.00 83.75 214 VAL A O 1
ATOM 1725 N N . LEU A 1 215 ? -14.354 -11.801 -13.667 1.00 80.56 215 LEU A N 1
ATOM 1726 C CA . LEU A 1 215 ? -14.370 -11.419 -12.265 1.00 80.56 215 LEU A CA 1
ATOM 1727 C C . LEU A 1 215 ? -14.980 -12.562 -11.456 1.00 80.56 215 LEU A C 1
ATOM 1729 O O . LEU A 1 215 ? -16.121 -12.960 -11.707 1.00 80.56 215 LEU A O 1
ATOM 1733 N N . ARG A 1 216 ? -14.239 -13.073 -10.471 1.00 76.75 216 ARG A N 1
ATOM 1734 C CA . ARG A 1 216 ? -14.791 -13.991 -9.476 1.00 76.75 216 ARG A CA 1
ATOM 1735 C C . ARG A 1 216 ? -15.450 -13.172 -8.377 1.00 76.75 216 ARG A C 1
ATOM 1737 O O . ARG A 1 216 ? -14.808 -12.349 -7.724 1.00 76.75 216 ARG A O 1
ATOM 1744 N N . SER A 1 217 ? -16.745 -13.396 -8.196 1.00 71.88 217 SER A N 1
ATOM 1745 C CA . SER A 1 217 ? -17.524 -12.811 -7.113 1.00 71.88 217 SER A CA 1
ATOM 1746 C C . SER A 1 217 ? -18.068 -13.924 -6.231 1.00 71.88 217 SER A C 1
ATOM 1748 O O . SER A 1 217 ? -18.752 -14.833 -6.714 1.00 71.88 217 SER A O 1
ATOM 1750 N N . LEU A 1 218 ? -17.729 -13.854 -4.944 1.00 66.25 218 LEU A N 1
ATOM 1751 C CA . LEU A 1 218 ? -18.309 -14.704 -3.918 1.00 66.25 218 LEU A CA 1
ATOM 1752 C C . LEU A 1 218 ? -19.693 -14.159 -3.563 1.00 66.25 218 LEU A C 1
ATOM 1754 O O . LEU A 1 218 ? -19.819 -13.055 -3.027 1.00 66.25 218 LEU A O 1
ATOM 1758 N N . GLN A 1 219 ? -20.718 -14.936 -3.883 1.00 72.06 219 GLN A N 1
ATOM 1759 C CA . GLN A 1 219 ? -22.093 -14.622 -3.531 1.00 72.06 219 GLN A CA 1
ATOM 1760 C C . GLN A 1 219 ? -22.338 -14.862 -2.029 1.00 72.06 219 GLN A C 1
ATOM 1762 O O . GLN A 1 219 ? -21.587 -15.601 -1.385 1.00 72.06 219 GLN A O 1
ATOM 1767 N N . PRO A 1 220 ? -23.389 -14.260 -1.440 1.00 65.31 220 PRO A N 1
ATOM 1768 C CA . PRO A 1 220 ? -23.724 -14.446 -0.025 1.00 65.31 220 PRO A CA 1
ATOM 1769 C C . PRO A 1 220 ? -23.993 -15.905 0.378 1.00 65.31 220 PRO A C 1
ATOM 1771 O O . PRO A 1 220 ? -23.834 -16.253 1.543 1.00 65.31 220 PRO A O 1
ATOM 1774 N N . ASP A 1 221 ? -24.388 -16.747 -0.577 1.00 67.62 221 ASP A N 1
ATOM 1775 C CA . ASP A 1 221 ? -24.633 -18.185 -0.407 1.00 67.62 221 ASP A CA 1
ATOM 1776 C C . ASP A 1 221 ? -23.350 -19.041 -0.479 1.00 67.62 221 ASP A C 1
ATOM 1778 O O . ASP A 1 221 ? -23.409 -20.265 -0.383 1.00 67.62 221 ASP A O 1
ATOM 1782 N N . GLY A 1 222 ? -22.183 -18.408 -0.647 1.00 63.59 222 GLY A N 1
ATOM 1783 C CA . GLY A 1 222 ? -20.892 -19.077 -0.781 1.00 63.59 222 GLY A CA 1
ATOM 1784 C C . GLY A 1 222 ? -20.599 -19.602 -2.189 1.00 63.59 222 GLY A C 1
ATOM 1785 O O . GLY A 1 222 ? -19.529 -20.174 -2.405 1.00 63.59 222 GLY A O 1
ATOM 1786 N N . THR A 1 223 ? -21.494 -19.401 -3.162 1.00 72.19 223 THR A N 1
ATOM 1787 C CA . THR A 1 223 ? -21.234 -19.783 -4.552 1.00 72.19 223 THR A CA 1
ATOM 1788 C C . THR A 1 223 ? -20.293 -18.790 -5.233 1.00 72.19 223 THR A C 1
ATOM 1790 O O . THR A 1 223 ? -20.358 -17.572 -5.050 1.00 72.19 223 THR A O 1
ATOM 1793 N N . LEU A 1 224 ? -19.367 -19.321 -6.033 1.00 70.94 224 LEU A N 1
ATOM 1794 C CA . LEU A 1 224 ? -18.431 -18.524 -6.820 1.00 70.94 224 LEU A CA 1
ATOM 1795 C C . LEU A 1 224 ? -19.001 -18.322 -8.218 1.00 70.94 224 LEU A C 1
ATOM 1797 O O . LEU A 1 224 ? -19.047 -19.249 -9.023 1.00 70.94 224 LEU A O 1
ATOM 1801 N N . THR A 1 225 ? -19.399 -17.089 -8.511 1.00 77.62 225 THR A N 1
ATOM 1802 C CA . THR A 1 225 ? -19.857 -16.699 -9.848 1.00 77.62 225 THR A CA 1
ATOM 1803 C C . THR A 1 225 ? -18.706 -16.091 -10.642 1.00 77.62 225 THR A C 1
ATOM 1805 O O . THR A 1 225 ? -17.923 -15.301 -10.110 1.00 77.62 225 THR A O 1
ATOM 1808 N N . LYS A 1 226 ? -18.585 -16.481 -11.917 1.00 79.50 226 LYS A N 1
ATOM 1809 C CA . LYS A 1 226 ? -17.659 -15.877 -12.882 1.00 79.50 226 LYS A CA 1
ATOM 1810 C C . LYS A 1 226 ? -18.462 -14.957 -13.791 1.00 79.50 226 LYS A C 1
ATOM 1812 O O . LYS A 1 226 ? -19.368 -15.422 -14.478 1.00 79.50 226 LYS A O 1
ATOM 1817 N N . MET A 1 227 ? -18.151 -13.666 -13.788 1.00 80.44 227 MET A N 1
ATOM 1818 C CA . MET A 1 227 ? -18.781 -12.702 -14.693 1.00 80.44 227 MET A CA 1
ATOM 1819 C C . MET A 1 227 ? -17.747 -12.180 -15.689 1.00 80.44 227 MET A C 1
ATOM 1821 O O . MET A 1 227 ? -16.642 -11.849 -15.261 1.00 80.44 227 MET A O 1
ATOM 1825 N N . PRO A 1 228 ? -18.064 -12.092 -16.992 1.00 79.19 228 PRO A N 1
ATOM 1826 C CA . PRO A 1 228 ? -17.149 -11.505 -17.962 1.00 79.19 228 PRO A CA 1
ATOM 1827 C C . PRO A 1 228 ? -16.869 -10.048 -17.588 1.00 79.19 228 PRO A C 1
ATOM 1829 O O . PRO A 1 228 ? -17.794 -9.271 -17.335 1.00 79.19 228 PRO A O 1
ATOM 1832 N N . VAL A 1 229 ? -15.591 -9.682 -17.545 1.00 76.62 229 VAL A N 1
ATOM 1833 C CA . VAL A 1 229 ? -15.160 -8.292 -17.411 1.00 76.62 229 VAL A CA 1
ATOM 1834 C C . VAL A 1 229 ? -15.387 -7.635 -18.763 1.00 76.62 229 VAL A C 1
ATOM 1836 O O . VAL A 1 229 ? -14.814 -8.055 -19.768 1.00 76.62 229 VAL A O 1
ATOM 1839 N N . LYS A 1 230 ? -16.268 -6.635 -18.807 1.00 71.56 230 LYS A N 1
ATOM 1840 C CA . LYS A 1 230 ? -16.520 -5.897 -20.044 1.00 71.56 230 LYS A CA 1
ATOM 1841 C C . LYS A 1 230 ? -15.290 -5.088 -20.421 1.00 71.56 230 LYS A C 1
ATOM 1843 O O . LYS A 1 230 ? -14.622 -4.531 -19.549 1.00 71.56 230 LYS A O 1
ATOM 1848 N N . GLU A 1 231 ? -15.059 -4.971 -21.725 1.00 64.31 231 GLU A N 1
ATOM 1849 C CA . GLU A 1 231 ? -14.019 -4.100 -22.255 1.00 64.31 231 GLU A CA 1
ATOM 1850 C C . GLU A 1 231 ? -14.219 -2.680 -21.711 1.00 64.31 231 GLU A C 1
ATOM 1852 O O . GLU A 1 231 ? -15.269 -2.047 -21.864 1.00 64.31 231 GLU A O 1
ATOM 1857 N N . GLY A 1 232 ? -13.210 -2.191 -21.010 1.00 63.22 232 GLY A N 1
ATOM 1858 C CA . GLY A 1 232 ? -13.211 -0.890 -20.380 1.00 63.22 232 GLY A CA 1
ATOM 1859 C C . GLY A 1 232 ? -13.619 -0.822 -18.906 1.00 63.22 232 GLY A C 1
ATOM 1860 O O . GLY A 1 232 ? -13.560 0.281 -18.335 1.00 63.22 232 GLY A O 1
ATOM 1861 N N . GLU A 1 233 ? -13.993 -1.957 -18.315 1.00 69.56 233 GLU A N 1
ATOM 1862 C CA . GLU A 1 233 ? -14.228 -2.181 -16.882 1.00 69.56 233 GLU A CA 1
ATOM 1863 C C . GLU A 1 233 ? -13.101 -3.005 -16.232 1.00 69.56 233 GLU A C 1
ATOM 1865 O O . GLU A 1 233 ? -13.238 -3.462 -15.097 1.00 69.56 233 GLU A O 1
ATOM 1870 N N . GLU A 1 234 ? -11.969 -3.186 -16.919 1.00 71.50 234 GLU A N 1
ATOM 1871 C CA . GLU A 1 234 ? -10.829 -3.916 -16.377 1.00 71.50 234 GLU A CA 1
ATOM 1872 C C . GLU A 1 234 ? -10.329 -3.219 -15.108 1.00 71.50 234 GLU A C 1
ATOM 1874 O O . GLU A 1 234 ? -10.073 -2.007 -15.124 1.00 71.50 234 GLU A O 1
ATOM 1879 N N . PRO A 1 235 ? -10.119 -3.950 -13.999 1.00 68.00 235 PRO A N 1
ATOM 1880 C CA . PRO A 1 235 ? -9.658 -3.326 -12.764 1.00 68.00 235 PRO A CA 1
ATOM 1881 C C . PRO A 1 235 ? -8.331 -2.588 -12.925 1.00 68.00 235 PRO A C 1
ATOM 1883 O O . PRO A 1 235 ? -8.095 -1.594 -12.242 1.00 68.00 235 PRO A O 1
ATOM 1886 N N . SER A 1 236 ? -7.453 -2.994 -13.846 1.00 65.19 236 SER A N 1
ATOM 1887 C CA . SER A 1 236 ? -6.219 -2.248 -14.122 1.00 65.19 236 SER A CA 1
ATOM 1888 C C . SER A 1 236 ? -6.471 -0.799 -14.546 1.00 65.19 236 SER A C 1
ATOM 1890 O O . SER A 1 236 ? -5.670 0.060 -14.177 1.00 65.19 236 SER A O 1
ATOM 1892 N N . ARG A 1 237 ? -7.605 -0.503 -15.204 1.00 65.56 237 ARG A N 1
ATOM 1893 C CA . ARG A 1 237 ? -7.928 0.846 -15.695 1.00 65.56 237 ARG A CA 1
ATOM 1894 C C . ARG A 1 237 ? -8.076 1.894 -14.611 1.00 65.56 237 ARG A C 1
ATOM 1896 O O . ARG A 1 237 ? -7.923 3.084 -14.886 1.00 65.56 237 ARG A O 1
ATOM 1903 N N . GLU A 1 238 ? -8.353 1.484 -13.375 1.00 63.75 238 GLU A N 1
ATOM 1904 C CA . GLU A 1 238 ? -8.340 2.398 -12.229 1.00 63.75 238 GLU A CA 1
ATOM 1905 C C . GLU A 1 238 ? -6.986 3.111 -12.095 1.00 63.75 238 GLU A C 1
ATOM 1907 O O . GLU A 1 238 ? -6.937 4.277 -11.703 1.00 63.75 238 GLU A O 1
ATOM 1912 N N . TRP A 1 239 ? -5.905 2.434 -12.492 1.00 62.09 239 TRP A N 1
ATOM 1913 C CA . TRP A 1 239 ? -4.540 2.942 -12.438 1.00 62.09 239 TRP A CA 1
ATOM 1914 C C . TRP A 1 239 ? -4.049 3.521 -13.759 1.00 62.09 239 TRP A C 1
ATOM 1916 O O . TRP A 1 239 ? -3.027 4.201 -13.748 1.00 62.09 239 TRP A O 1
ATOM 1926 N N . ASP A 1 240 ? -4.747 3.325 -14.881 1.00 60.06 240 ASP A N 1
ATOM 1927 C CA . ASP A 1 240 ? -4.350 3.902 -16.175 1.00 60.06 240 ASP A CA 1
ATOM 1928 C C . ASP A 1 240 ? -4.223 5.416 -16.084 1.00 60.06 240 ASP A C 1
ATOM 1930 O O . ASP A 1 240 ? -3.335 6.003 -16.691 1.00 60.06 240 ASP A O 1
ATOM 1934 N N . LEU A 1 241 ? -5.073 6.062 -15.283 1.00 57.41 241 LEU A N 1
ATOM 1935 C CA . LEU A 1 241 ? -4.980 7.495 -15.030 1.00 57.41 241 LEU A CA 1
ATOM 1936 C C . LEU A 1 241 ? -3.764 7.863 -14.188 1.00 57.41 241 LEU A C 1
ATOM 1938 O O . LEU A 1 241 ? -3.182 8.916 -14.419 1.00 57.41 241 LEU A O 1
ATOM 1942 N N . ASP A 1 242 ? -3.346 7.019 -13.250 1.00 58.34 242 ASP A N 1
ATOM 1943 C CA . ASP A 1 242 ? -2.137 7.254 -12.461 1.00 58.34 242 ASP A CA 1
ATOM 1944 C C . ASP A 1 242 ? -0.871 6.985 -13.283 1.00 58.34 242 ASP A C 1
ATOM 1946 O O . ASP A 1 242 ? 0.081 7.761 -13.216 1.00 58.34 242 ASP A O 1
ATOM 1950 N N . VAL A 1 243 ? -0.886 5.967 -14.148 1.00 56.69 243 VAL A N 1
ATOM 1951 C CA . VAL A 1 243 ? 0.159 5.704 -15.148 1.00 56.69 243 VAL A CA 1
ATOM 1952 C C . VAL A 1 243 ? 0.209 6.830 -16.182 1.00 56.69 243 VAL A C 1
ATOM 1954 O O . VAL A 1 243 ? 1.293 7.301 -16.520 1.00 56.69 243 VAL A O 1
ATOM 1957 N N . ALA A 1 244 ? -0.939 7.311 -16.659 1.00 54.44 244 ALA A N 1
ATOM 1958 C CA . ALA A 1 244 ? -1.032 8.433 -17.584 1.00 54.44 244 ALA A CA 1
ATOM 1959 C C . ALA A 1 244 ? -0.595 9.742 -16.921 1.00 54.44 244 ALA A C 1
ATOM 1961 O O . ALA A 1 244 ? 0.114 10.508 -17.553 1.00 54.44 244 ALA A O 1
ATOM 1962 N N . ARG A 1 245 ? -0.918 9.991 -15.646 1.00 55.81 245 ARG A N 1
ATOM 1963 C CA . ARG A 1 245 ? -0.364 11.129 -14.888 1.00 55.81 245 ARG A CA 1
ATOM 1964 C C . ARG A 1 245 ? 1.148 11.008 -14.726 1.00 55.81 245 ARG A C 1
ATOM 1966 O O . ARG A 1 245 ? 1.851 12.000 -14.882 1.00 55.81 245 ARG A O 1
ATOM 1973 N N . ALA A 1 246 ? 1.651 9.806 -14.446 1.00 52.47 246 ALA A N 1
ATOM 1974 C CA . ALA A 1 246 ? 3.080 9.558 -14.286 1.00 52.47 246 ALA A CA 1
ATOM 1975 C C . ALA A 1 246 ? 3.861 9.702 -15.606 1.00 52.47 246 ALA A C 1
ATOM 1977 O O . ALA A 1 246 ? 4.990 10.187 -15.591 1.00 52.47 246 ALA A O 1
ATOM 1978 N N . ARG A 1 247 ? 3.274 9.304 -16.745 1.00 47.75 247 ARG A N 1
ATOM 1979 C CA . ARG A 1 247 ? 3.919 9.322 -18.073 1.00 47.75 247 ARG A CA 1
ATOM 1980 C C . ARG A 1 247 ? 3.636 10.581 -18.893 1.00 47.75 247 ARG A C 1
ATOM 1982 O O . ARG A 1 247 ? 4.485 11.018 -19.661 1.00 47.75 247 ARG A O 1
ATOM 1989 N N . LEU A 1 248 ? 2.440 11.148 -18.777 1.00 46.34 248 LEU A N 1
ATOM 1990 C CA . LEU A 1 248 ? 1.881 12.154 -19.679 1.00 46.34 248 LEU A CA 1
ATOM 1991 C C . LEU A 1 248 ? 1.244 13.292 -18.875 1.00 46.34 248 LEU A C 1
ATOM 1993 O O . LEU A 1 248 ? 0.029 13.439 -18.755 1.00 46.34 248 LEU A O 1
ATOM 1997 N N . TRP A 1 249 ? 2.115 14.185 -18.423 1.00 49.81 249 TRP A N 1
ATOM 1998 C CA . TRP A 1 249 ? 1.815 15.487 -17.821 1.00 49.81 249 TRP A CA 1
ATOM 1999 C C . TRP A 1 249 ? 0.836 16.382 -18.598 1.00 49.81 249 TRP A C 1
ATOM 2001 O O . TRP A 1 249 ? 0.339 17.370 -18.064 1.00 49.81 249 TRP A O 1
ATOM 2011 N N . ARG A 1 250 ? 0.561 16.065 -19.867 1.00 41.34 250 ARG A N 1
ATOM 2012 C CA . ARG A 1 250 ? -0.219 16.901 -20.789 1.00 41.34 250 ARG A CA 1
ATOM 2013 C C . ARG A 1 250 ? -1.735 16.670 -20.727 1.00 41.34 250 ARG A C 1
ATOM 2015 O O . ARG A 1 250 ? -2.475 17.453 -21.312 1.00 41.34 250 ARG A O 1
ATOM 2022 N N . HIS A 1 251 ? -2.215 15.652 -20.006 1.00 42.44 251 HIS A N 1
ATOM 2023 C CA . HIS A 1 251 ? -3.644 15.298 -19.958 1.00 42.44 251 HIS A CA 1
ATOM 2024 C C . HIS A 1 251 ? -4.245 15.299 -18.542 1.00 42.44 251 HIS A C 1
ATOM 2026 O O . HIS A 1 251 ? -5.046 14.435 -18.191 1.00 42.44 251 HIS A O 1
ATOM 2032 N N . LEU A 1 252 ? -3.928 16.324 -17.742 1.00 47.28 252 LEU A N 1
ATOM 2033 C CA . LEU A 1 252 ? -4.547 16.571 -16.426 1.00 47.28 252 LEU A CA 1
ATOM 2034 C C . LEU A 1 252 ? -6.077 16.780 -16.476 1.00 47.28 252 LEU A C 1
ATOM 2036 O O . LEU A 1 252 ? -6.735 16.729 -15.442 1.00 47.28 252 LEU A O 1
ATOM 2040 N N . GLN A 1 253 ? -6.658 16.991 -17.662 1.00 46.69 253 GLN A N 1
ATOM 2041 C CA . GLN A 1 253 ? -8.097 17.227 -17.837 1.00 46.69 253 GLN A CA 1
ATOM 2042 C C . GLN A 1 253 ? -8.963 15.961 -17.746 1.00 46.69 253 GLN A C 1
ATOM 2044 O O . GLN A 1 253 ? -10.179 16.066 -17.586 1.00 46.69 253 GLN A O 1
ATOM 2049 N N . LYS A 1 254 ? -8.378 14.757 -17.814 1.00 48.34 254 LYS A N 1
ATOM 2050 C CA . LYS A 1 254 ? -9.136 13.524 -17.562 1.00 48.34 254 LYS A CA 1
ATOM 2051 C C . LYS A 1 254 ? -9.272 13.323 -16.054 1.00 48.34 254 LYS A C 1
ATOM 2053 O O . LYS A 1 254 ? -8.407 12.744 -15.398 1.00 48.34 254 LYS A O 1
ATOM 2058 N N . ALA A 1 255 ? -10.368 13.839 -15.503 1.00 50.62 255 ALA A N 1
ATOM 2059 C CA . ALA A 1 255 ? -10.746 13.569 -14.125 1.00 50.62 255 ALA A CA 1
ATOM 2060 C C . ALA A 1 255 ? -10.935 12.052 -13.918 1.00 50.62 255 ALA A C 1
ATOM 2062 O O . ALA A 1 255 ? -11.422 11.373 -14.828 1.00 50.62 255 ALA A O 1
ATOM 2063 N N . PRO A 1 256 ? -10.582 11.506 -12.740 1.00 51.81 256 PRO A N 1
ATOM 2064 C CA . PRO A 1 256 ? -10.851 10.110 -12.443 1.00 51.81 256 PRO A CA 1
ATOM 2065 C C . PRO A 1 256 ? -12.338 9.793 -12.586 1.00 51.81 256 PRO A C 1
ATOM 2067 O O . PRO A 1 256 ? -13.190 10.607 -12.213 1.00 51.81 256 PRO A O 1
ATOM 2070 N N . LYS A 1 257 ? -12.638 8.611 -13.155 1.00 52.19 257 LYS A N 1
ATOM 2071 C CA . LYS A 1 257 ? -14.007 8.069 -13.193 1.00 52.19 257 LYS A CA 1
ATOM 2072 C C . LYS A 1 257 ? -14.565 7.974 -11.771 1.00 52.19 257 LYS A C 1
ATOM 2074 O O . LYS A 1 257 ? -15.729 8.286 -11.547 1.00 52.19 257 LYS A O 1
ATOM 2079 N N . TRP A 1 258 ? -13.717 7.608 -10.808 1.00 47.97 258 TRP A N 1
ATOM 2080 C CA . TRP A 1 258 ? -14.068 7.677 -9.400 1.00 47.97 258 TRP A CA 1
ATOM 2081 C C . TRP A 1 258 ? -14.066 9.138 -8.930 1.00 47.97 258 TRP A C 1
ATOM 2083 O O . TRP A 1 258 ? -13.102 9.884 -9.106 1.00 47.97 258 TRP A O 1
ATOM 2093 N N . ARG A 1 259 ? -15.176 9.563 -8.333 1.00 49.34 259 ARG A N 1
ATOM 2094 C CA . ARG A 1 259 ? -15.239 10.781 -7.527 1.00 49.34 259 ARG A CA 1
ATOM 2095 C C . ARG A 1 259 ? -14.970 10.358 -6.091 1.00 49.34 259 ARG A C 1
ATOM 2097 O O . ARG A 1 259 ? -15.583 9.399 -5.625 1.00 49.34 259 ARG A O 1
ATOM 2104 N N . ALA A 1 260 ? -14.079 11.056 -5.388 1.00 42.72 260 ALA A N 1
ATOM 2105 C CA . ALA A 1 260 ? -14.093 10.983 -3.934 1.00 42.72 260 ALA A CA 1
ATOM 2106 C C . ALA A 1 260 ? -15.526 11.324 -3.497 1.00 42.72 260 ALA A C 1
ATOM 2108 O O . ALA A 1 260 ? -16.053 12.363 -3.902 1.00 42.72 260 ALA A O 1
ATOM 2109 N N . GLY A 1 261 ? -16.187 10.423 -2.764 1.00 45.38 261 GLY A N 1
ATOM 2110 C CA . GLY A 1 261 ? -17.489 10.723 -2.163 1.00 45.38 261 GLY A CA 1
ATOM 2111 C C . GLY A 1 261 ? -17.375 11.929 -1.225 1.00 45.38 261 GLY A C 1
ATOM 2112 O O . GLY A 1 261 ? -16.283 12.465 -1.034 1.00 45.38 261 GLY A O 1
ATOM 2113 N N . SER A 1 262 ? -18.466 12.374 -0.595 1.00 47.00 262 SER A N 1
ATOM 2114 C CA . SER A 1 262 ? -18.323 13.360 0.485 1.00 47.00 262 SER A CA 1
ATOM 2115 C C . SER A 1 262 ? -17.572 12.706 1.653 1.00 47.00 262 SER A C 1
ATOM 2117 O O . SER A 1 262 ? -18.183 12.072 2.506 1.00 47.00 262 SER A O 1
ATOM 2119 N N . VAL A 1 263 ? -16.241 12.812 1.661 1.00 42.38 263 VAL A N 1
ATOM 2120 C CA . VAL A 1 263 ? -15.372 12.198 2.682 1.00 42.38 263 VAL A CA 1
ATOM 2121 C C . VAL A 1 263 ? -15.497 12.944 4.013 1.00 42.38 263 VAL A C 1
ATOM 2123 O O . VAL A 1 263 ? -15.220 12.397 5.073 1.00 42.38 263 VAL A O 1
ATOM 2126 N N . TYR A 1 264 ? -15.944 14.200 3.962 1.00 45.06 264 TYR A N 1
ATOM 2127 C CA . TYR A 1 264 ? -16.080 15.069 5.118 1.00 45.06 264 TYR A CA 1
ATOM 2128 C C . TYR A 1 264 ? -17.335 15.933 4.989 1.00 45.06 264 TYR A C 1
ATOM 2130 O O . TYR A 1 264 ? -17.490 16.690 4.029 1.00 45.06 264 TYR A O 1
ATOM 2138 N N . ARG A 1 265 ? -18.218 15.847 5.984 1.00 52.38 265 ARG A N 1
ATOM 2139 C CA . ARG A 1 265 ? -19.160 16.921 6.314 1.00 52.38 265 ARG A CA 1
ATOM 2140 C C . ARG A 1 265 ? -18.643 17.585 7.581 1.00 52.38 265 ARG A C 1
ATOM 2142 O O . ARG A 1 265 ? -18.160 16.905 8.483 1.00 52.38 265 ARG A O 1
ATOM 2149 N N . ARG A 1 266 ? -18.731 18.910 7.667 1.00 45.69 266 ARG A N 1
ATOM 2150 C CA . ARG A 1 266 ? -18.392 19.621 8.905 1.00 45.69 266 ARG A CA 1
ATOM 2151 C C . ARG A 1 266 ? -19.258 19.049 10.038 1.00 45.69 266 ARG A C 1
ATOM 2153 O O . ARG A 1 266 ? -20.476 19.096 9.923 1.00 45.69 266 ARG A O 1
ATOM 2160 N N . GLY A 1 267 ? -18.632 18.471 11.066 1.00 56.06 267 GLY A N 1
ATOM 2161 C CA . GLY A 1 267 ? -19.327 17.769 12.159 1.00 56.06 267 GLY A CA 1
ATOM 2162 C C . GLY A 1 267 ? -19.315 16.233 12.092 1.00 56.06 267 GLY A C 1
ATOM 2163 O O . GLY A 1 267 ? -19.709 15.599 13.057 1.00 56.06 267 GLY A O 1
ATOM 2164 N N . LEU A 1 268 ? -18.820 15.610 11.011 1.00 48.97 268 LEU A N 1
ATOM 2165 C CA . LEU A 1 268 ? -18.844 14.141 10.836 1.00 48.97 268 LEU A CA 1
ATOM 2166 C C . LEU A 1 268 ? -17.974 13.370 11.859 1.00 48.97 268 LEU A C 1
ATOM 2168 O O . LEU A 1 268 ? -18.079 12.156 11.944 1.00 48.97 268 LEU A O 1
ATOM 2172 N N . LEU A 1 269 ? -17.106 14.063 12.610 1.00 53.81 269 LEU A N 1
ATOM 2173 C CA . LEU A 1 269 ? -16.221 13.509 13.649 1.00 53.81 269 LEU A CA 1
ATOM 2174 C C . LEU A 1 269 ? -16.026 14.500 14.819 1.00 53.81 269 LEU A C 1
ATOM 2176 O O . LEU A 1 269 ? -14.929 14.631 15.360 1.00 53.81 269 LEU A O 1
ATOM 2180 N N . THR A 1 270 ? -17.051 15.275 15.186 1.00 48.28 270 THR A N 1
ATOM 2181 C CA . THR A 1 270 ? -16.984 16.127 16.387 1.00 48.28 270 THR A CA 1
ATOM 2182 C C . THR A 1 270 ? -17.193 15.278 17.638 1.00 48.28 270 THR A C 1
ATOM 2184 O O . THR A 1 270 ? -18.312 15.110 18.108 1.00 48.28 270 THR A O 1
ATOM 2187 N N . GLY A 1 271 ? -16.098 14.733 18.161 1.00 46.66 271 GLY A N 1
ATOM 2188 C CA . GLY A 1 271 ? -16.013 14.068 19.456 1.00 46.66 271 GLY A CA 1
ATOM 2189 C C . GLY A 1 271 ? -14.615 14.273 20.037 1.00 46.66 271 GLY A C 1
ATOM 2190 O O . GLY A 1 271 ? -13.650 14.415 19.287 1.00 46.66 271 GLY A O 1
ATOM 2191 N N . VAL A 1 272 ? -14.515 14.357 21.364 1.00 43.66 272 VAL A N 1
ATOM 2192 C CA . VAL A 1 272 ? -13.245 14.527 22.081 1.00 43.66 272 VAL A CA 1
ATOM 2193 C C . VAL A 1 272 ? -12.290 13.402 21.674 1.00 43.66 272 VAL A C 1
ATOM 2195 O O . VAL A 1 272 ? -12.572 12.228 21.911 1.00 43.66 272 VAL A O 1
ATOM 2198 N N . TRP A 1 273 ? -11.163 13.761 21.059 1.00 35.50 273 TRP A N 1
ATOM 2199 C CA . TRP A 1 273 ? -10.027 12.861 20.900 1.00 35.50 273 TRP A CA 1
ATOM 2200 C C . TRP A 1 273 ? -9.474 12.616 22.301 1.00 35.50 273 TRP A C 1
ATOM 2202 O O . TRP A 1 273 ? -8.751 13.448 22.840 1.00 35.50 273 TRP A O 1
ATOM 2212 N N . ALA A 1 274 ? -9.894 11.527 22.941 1.00 33.94 274 ALA A N 1
ATOM 2213 C CA . ALA A 1 274 ? -9.285 11.103 24.188 1.00 33.94 274 ALA A CA 1
ATOM 2214 C C . ALA A 1 274 ? -7.877 10.600 23.857 1.00 33.94 274 ALA A C 1
ATOM 2216 O O . ALA A 1 274 ? -7.688 9.449 23.465 1.00 33.94 274 ALA A O 1
ATOM 2217 N N . GLU A 1 275 ? -6.884 11.480 23.970 1.00 30.95 275 GLU A N 1
ATOM 2218 C CA . GLU A 1 275 ? -5.514 11.038 24.179 1.00 30.95 275 GLU A CA 1
ATOM 2219 C C . GLU A 1 275 ? -5.521 10.244 25.484 1.00 30.95 275 GLU A C 1
ATOM 2221 O O . GLU A 1 275 ? -5.826 10.784 26.548 1.00 30.95 275 GLU A O 1
ATOM 2226 N N . SER A 1 276 ? -5.248 8.942 25.410 1.00 30.62 276 SER A N 1
ATOM 2227 C CA . SER A 1 276 ? -4.999 8.135 26.597 1.00 30.62 276 SER A CA 1
ATOM 2228 C C . SER A 1 276 ? -3.717 8.649 27.251 1.00 30.62 276 SER A C 1
ATOM 2230 O O . SER A 1 276 ? -2.617 8.191 26.944 1.00 30.62 276 SER A O 1
ATOM 2232 N N . SER A 1 277 ? -3.845 9.645 28.122 1.00 31.42 277 SER A N 1
ATOM 2233 C CA . SER A 1 277 ? -2.784 10.035 29.037 1.00 31.42 277 SER A CA 1
ATOM 2234 C C . SER A 1 277 ? -2.692 8.921 30.078 1.00 31.42 277 SER A C 1
ATOM 2236 O O . SER A 1 277 ? -3.476 8.872 31.022 1.00 31.42 277 SER A O 1
ATOM 2238 N N . SER A 1 278 ? -1.794 7.963 29.860 1.00 34.47 278 SER A N 1
ATOM 2239 C CA . SER A 1 278 ? -1.411 7.009 30.898 1.00 34.47 278 SER A CA 1
ATOM 2240 C C . SER A 1 278 ? -0.714 7.781 32.022 1.00 34.47 278 SER A C 1
ATOM 2242 O O . SER A 1 278 ? 0.331 8.389 31.785 1.00 34.47 278 SER A O 1
ATOM 2244 N N . GLN A 1 279 ? -1.329 7.796 33.208 1.00 32.34 279 GLN A N 1
ATOM 2245 C CA . GLN A 1 279 ? -0.641 8.035 34.482 1.00 32.34 279 GLN A CA 1
ATOM 2246 C C . GLN A 1 279 ? 0.067 6.759 34.931 1.00 32.34 279 GLN A C 1
ATOM 2248 O O . GLN A 1 279 ? -0.480 5.665 34.653 1.00 32.34 279 GLN A O 1
#

Organism: Coprinellus micaceus (NCBI:txid71717)

Foldseek 3Di:
DPPLQVVVQVCVVVVVQVVLVCCLLPPQQPCCVVQVNAGDFDLSNLVSLVVNLQPDDPVNLVPDDLVNLVSSLVSLVRLAVCCCQFPPDQDDPVDPDDDAACPGPVHHDDDWDQDPNGTPPDNQPVPDPQDDDDPPDPPQGDGRRTSNNSSVLSCVVSPPPPPPPFAADLVVADQDPVRDRFADHPVLVVVLVVLPPRDRDFPWHQDPVVRGIWGWDQDPVRDTDTHTQDVPNRPCVQCVVVVCVSVPVPPPVPDRPDDDDCNDDVRSHRHDPPPPPDD

Sequence (279 aa):
MDDEGRNRAQLKHAGIEAVVERFVRRRLYDGLEQNGNWPQPSLGNGCALWLWWMFTTRESLLRETKEEKEDIIRLVFPYMANTARYAAALAPPTHFTLPLGPSNPVQRHLYTSQTPHGTYPLYPTLATPPSTPISSSPASTISHPAPNRPSVLYYFHTSPSFEPLLPATRSDIPVNERGVREGLTREDLEEFNRHKTAKLRGDVEWDWDLGYAVLRSLQPDGTLTKMPVKEGEEPSREWDLDVARARLWRHLQKAPKWRAGSVYRRGLLTGVWAESSSQ

Radius of gyration: 21.96 Å; chains: 1; bounding box: 52×49×61 Å

pLDDT: mean 71.96, std 15.63, range [30.62, 94.25]

Secondary structure (DSSP, 8-state):
----SHHHHHHHHTTHHHHHHHHHHHHTTTTGGGGTSS----HHHHHHHHHHHHH--HHHHHHS-HHHHHHHHHHHHHHHH-TTTS-SSSS-TT--S-S-STT-SS--S---EEETTEEES--HHHHS----PPTT-TT-PPPPPPSHHHHHHHHHHHS-----S--SSGGGSPBPTTS-B----HHHHHHHHHT-S-PPPPEEEEETTTTEEEEEEE-TTS-EEEEEPPTT--TTHHHHHHHHHHH-TT-TT---SSPP-----TTTT-S--------